Protein AF-A0A5M9J4E0-F1 (afdb_monomer_lite)

Structure (mmCIF, N/CA/C/O backbone):
data_AF-A0A5M9J4E0-F1
#
_entry.id   AF-A0A5M9J4E0-F1
#
loop_
_atom_site.group_PDB
_atom_site.id
_atom_site.type_symbol
_atom_site.label_atom_id
_atom_site.label_alt_id
_atom_site.label_comp_id
_atom_site.label_asym_id
_atom_site.label_entity_id
_atom_site.label_seq_id
_atom_site.pdbx_PDB_ins_code
_atom_site.Cartn_x
_atom_site.Cartn_y
_atom_site.Cartn_z
_atom_site.occupancy
_atom_site.B_iso_or_equiv
_atom_site.auth_seq_id
_atom_site.auth_comp_id
_atom_site.auth_asym_id
_atom_site.auth_atom_id
_atom_site.pdbx_PDB_model_num
ATOM 1 N N . MET A 1 1 ? 42.719 33.457 25.914 1.00 39.72 1 MET A N 1
ATOM 2 C CA . MET A 1 1 ? 41.555 34.362 25.910 1.00 39.72 1 MET A CA 1
ATOM 3 C C . MET A 1 1 ? 40.322 33.564 25.511 1.00 39.72 1 MET A C 1
ATOM 5 O O . MET A 1 1 ? 40.156 33.295 24.330 1.00 39.72 1 MET A O 1
ATOM 9 N N . PRO A 1 2 ? 39.530 33.092 26.482 1.00 50.03 2 PRO A N 1
ATOM 10 C CA . PRO A 1 2 ? 38.067 33.030 26.388 1.00 50.03 2 PRO A CA 1
ATOM 11 C C . PRO A 1 2 ? 37.494 34.390 26.884 1.00 50.03 2 PRO A C 1
ATOM 13 O O . PRO A 1 2 ? 38.312 35.287 27.130 1.00 50.03 2 PRO A O 1
ATOM 16 N N . PRO A 1 3 ? 36.194 34.557 27.206 1.00 56.53 3 PRO A N 1
ATOM 17 C CA . PRO A 1 3 ? 34.949 33.879 26.790 1.00 56.53 3 PRO A CA 1
ATOM 18 C C . PRO A 1 3 ? 33.882 34.908 26.317 1.00 56.53 3 PRO A C 1
ATOM 20 O O . PRO A 1 3 ? 34.128 36.104 26.375 1.00 56.53 3 PRO A O 1
ATOM 23 N N . GLU A 1 4 ? 32.668 34.472 25.960 1.00 33.31 4 GLU A N 1
ATOM 24 C CA . GLU A 1 4 ? 31.464 35.147 26.482 1.00 33.31 4 GLU A CA 1
ATOM 25 C C . GLU A 1 4 ? 30.234 34.226 26.462 1.00 33.31 4 GLU A C 1
ATOM 27 O O . GLU A 1 4 ? 29.746 33.777 25.428 1.00 33.31 4 GLU A O 1
ATOM 32 N N . THR A 1 5 ? 29.789 33.915 27.674 1.00 36.62 5 THR A N 1
ATOM 33 C CA . THR A 1 5 ? 28.519 33.313 28.078 1.00 36.62 5 THR A CA 1
ATOM 34 C C . THR A 1 5 ? 27.432 34.383 28.160 1.00 36.62 5 THR A C 1
ATOM 36 O O . THR A 1 5 ? 27.710 35.478 28.642 1.00 36.62 5 THR A O 1
ATOM 39 N N . SER A 1 6 ? 26.176 34.043 27.866 1.00 33.56 6 SER A N 1
ATOM 40 C CA . SER A 1 6 ? 25.051 34.621 28.615 1.00 33.56 6 SER A CA 1
ATOM 41 C C . SER A 1 6 ? 23.871 33.653 28.692 1.00 33.56 6 SER A C 1
ATOM 43 O O . SER A 1 6 ? 23.236 33.316 27.697 1.00 33.56 6 SER A O 1
ATOM 45 N N . ASP A 1 7 ? 23.625 33.206 29.922 1.00 33.72 7 ASP A N 1
ATOM 46 C CA . ASP A 1 7 ? 22.364 32.656 30.401 1.00 33.72 7 ASP A CA 1
ATOM 47 C C . ASP A 1 7 ? 21.296 33.756 30.461 1.00 33.72 7 ASP A C 1
ATOM 49 O O . ASP A 1 7 ? 21.591 34.889 30.848 1.00 33.72 7 ASP A O 1
ATOM 53 N N . LEU A 1 8 ? 20.034 33.393 30.223 1.00 31.28 8 LEU A N 1
ATOM 54 C CA . LEU A 1 8 ? 18.912 34.004 30.935 1.00 31.28 8 LEU A CA 1
ATOM 55 C C . LEU A 1 8 ? 17.738 33.027 31.034 1.00 31.28 8 LEU A C 1
ATOM 57 O O . LEU A 1 8 ? 17.130 32.607 30.053 1.00 31.28 8 LEU A O 1
ATOM 61 N N . SER A 1 9 ? 17.477 32.662 32.283 1.00 33.16 9 SER A N 1
ATOM 62 C CA . SER A 1 9 ? 16.323 31.942 32.804 1.00 33.16 9 SER A CA 1
ATOM 63 C C . SER A 1 9 ? 15.201 32.921 33.192 1.00 33.16 9 SER A C 1
ATOM 65 O O . SER A 1 9 ? 15.420 34.130 33.199 1.00 33.16 9 SER A O 1
ATOM 67 N N . GLN A 1 10 ? 14.052 32.356 33.607 1.00 29.61 10 GLN A N 1
ATOM 68 C CA . GLN A 1 10 ? 12.779 32.954 34.082 1.00 29.61 10 GLN A CA 1
ATOM 69 C C . GLN A 1 10 ? 11.669 32.922 33.016 1.00 29.61 10 GLN A C 1
ATOM 71 O O . GLN A 1 10 ? 11.907 33.222 31.860 1.00 29.61 10 GLN A O 1
ATOM 76 N N . SER A 1 11 ? 10.404 32.609 33.298 1.00 27.61 11 SER A N 1
ATOM 77 C CA . SER A 1 11 ? 9.679 32.270 34.525 1.00 27.61 11 SER A CA 1
ATOM 78 C C . SER A 1 11 ? 8.253 31.876 34.101 1.00 27.61 11 SER A C 1
ATOM 80 O O . SER A 1 11 ? 7.671 32.534 33.245 1.00 27.61 11 SER A O 1
ATOM 82 N N . SER A 1 12 ? 7.701 30.842 34.740 1.00 31.30 12 SER A N 1
ATOM 83 C CA . SER A 1 12 ? 6.280 30.629 35.072 1.00 31.30 12 SER A CA 1
ATOM 84 C C . SER A 1 12 ? 5.238 31.593 34.470 1.00 31.30 12 SER A C 1
ATOM 86 O O . SER A 1 12 ? 5.142 32.749 34.884 1.00 31.30 12 SER A O 1
ATOM 88 N N . SER A 1 13 ? 4.302 31.047 33.685 1.00 29.95 13 SER A N 1
ATOM 89 C CA . SER A 1 13 ? 2.890 31.423 33.827 1.00 29.95 13 SER A CA 1
ATOM 90 C C . SER A 1 13 ? 1.964 30.228 33.583 1.00 29.95 13 SER A C 1
ATOM 92 O O . SER A 1 13 ? 1.885 29.660 32.498 1.00 29.95 13 SER A O 1
ATOM 94 N N . ASN A 1 14 ? 1.273 29.850 34.658 1.00 34.69 14 ASN A N 1
ATOM 95 C CA . ASN A 1 14 ? 0.016 29.120 34.631 1.00 34.69 14 ASN A CA 1
ATOM 96 C C . ASN A 1 14 ? -0.984 29.838 33.717 1.00 34.69 14 ASN A C 1
ATOM 98 O O . ASN A 1 14 ? -1.271 31.011 33.940 1.00 34.69 14 ASN A O 1
ATOM 102 N N . ASN A 1 15 ? -1.594 29.101 32.792 1.00 31.14 15 ASN A N 1
ATOM 103 C CA . ASN A 1 15 ? -2.970 29.336 32.362 1.00 31.14 15 ASN A CA 1
ATOM 104 C C . ASN A 1 15 ? -3.610 27.995 31.993 1.00 31.14 15 ASN A C 1
ATOM 106 O O . ASN A 1 15 ? -3.762 27.623 30.835 1.00 31.14 15 ASN A O 1
ATOM 110 N N . SER A 1 16 ? -3.980 27.271 33.048 1.00 41.78 16 SER A N 1
ATOM 111 C CA . SER A 1 16 ? -5.069 26.302 33.042 1.00 41.78 16 SER A CA 1
ATOM 112 C C . SER A 1 16 ? -6.371 27.059 32.765 1.00 41.78 16 SER A C 1
ATOM 114 O O . SER A 1 16 ? -6.918 27.686 33.675 1.00 41.78 16 SER A O 1
ATOM 116 N N . ARG A 1 17 ? -6.863 27.007 31.526 1.00 32.72 17 ARG A N 1
ATOM 117 C CA . ARG A 1 17 ? -8.262 27.290 31.197 1.00 32.72 17 ARG A CA 1
ATOM 118 C C . ARG A 1 17 ? -8.756 26.335 30.112 1.00 32.72 17 ARG A C 1
ATOM 120 O O . ARG A 1 17 ? -8.211 26.297 29.016 1.00 32.72 17 ARG A O 1
ATOM 127 N N . ASP A 1 18 ? -9.804 25.616 30.501 1.00 39.47 18 ASP A N 1
ATOM 128 C CA . ASP A 1 18 ? -10.888 25.076 29.683 1.00 39.47 18 ASP A CA 1
ATOM 129 C C . ASP A 1 18 ? -10.563 23.890 28.767 1.00 39.47 18 ASP A C 1
ATOM 131 O O . ASP A 1 18 ? -10.591 23.985 27.543 1.00 39.47 18 ASP A O 1
ATOM 135 N N . ASN A 1 19 ? -10.363 22.722 29.389 1.00 39.25 19 ASN A N 1
ATOM 136 C CA . ASN A 1 19 ? -10.629 21.441 28.738 1.00 39.25 19 ASN A CA 1
ATOM 137 C C . ASN A 1 19 ? -12.030 20.944 29.172 1.00 39.25 19 ASN A C 1
ATOM 139 O O . ASN A 1 19 ? -12.200 20.589 30.338 1.00 39.25 19 ASN A O 1
ATOM 143 N N . PRO A 1 20 ? -13.047 20.939 28.292 1.00 41.34 20 PRO A N 1
ATOM 144 C CA . PRO A 1 20 ? -14.434 20.615 28.644 1.00 41.34 20 PRO A CA 1
ATOM 145 C C . PRO A 1 20 ? -14.733 19.107 28.775 1.00 41.34 20 PRO A C 1
ATOM 147 O O . PRO A 1 20 ? -15.900 18.725 28.789 1.00 41.34 20 PRO A O 1
ATOM 150 N N . PHE A 1 21 ? -13.710 18.254 28.892 1.00 45.72 21 PHE A N 1
ATOM 151 C CA . PHE A 1 21 ? -13.845 16.792 28.969 1.00 45.72 21 PHE A CA 1
ATOM 152 C C . PHE A 1 21 ? -12.948 16.177 30.060 1.00 45.72 21 PHE A C 1
ATOM 154 O O . PHE A 1 21 ? -12.136 15.292 29.793 1.00 45.72 21 PHE A O 1
ATOM 161 N N . ASP A 1 22 ? -13.055 16.670 31.299 1.00 41.22 22 ASP A N 1
ATOM 162 C CA . ASP A 1 22 ? -12.449 16.018 32.470 1.00 41.22 22 ASP A CA 1
ATOM 163 C C . ASP A 1 22 ? -13.457 15.057 33.130 1.00 41.22 22 ASP A C 1
ATOM 165 O O . ASP A 1 22 ? -14.217 15.428 34.023 1.00 41.22 22 ASP A O 1
ATOM 169 N N . ASP A 1 23 ? -13.472 13.805 32.664 1.00 49.41 23 ASP A N 1
ATOM 170 C CA . ASP A 1 23 ? -14.391 12.742 33.109 1.00 49.41 23 ASP A CA 1
ATOM 171 C C . ASP A 1 23 ? -13.918 11.992 34.371 1.00 49.41 23 ASP A C 1
ATOM 173 O O . ASP A 1 23 ? -14.379 10.892 34.686 1.00 49.41 23 ASP A O 1
ATOM 177 N N . ARG A 1 24 ? -13.008 12.571 35.162 1.00 41.38 24 ARG A N 1
ATOM 178 C CA . ARG A 1 24 ? -12.404 11.884 36.322 1.00 41.38 24 ARG A CA 1
ATOM 179 C C . ARG A 1 24 ? -13.326 11.714 37.540 1.00 41.38 24 ARG A C 1
ATOM 181 O O . ARG A 1 24 ? -12.886 11.163 38.551 1.00 41.38 24 ARG A O 1
ATOM 188 N N . HIS A 1 25 ? -14.600 12.111 37.457 1.00 43.06 25 HIS A N 1
ATOM 189 C CA . HIS A 1 25 ? -15.580 11.989 38.550 1.00 43.06 25 HIS A CA 1
ATOM 190 C C . HIS A 1 25 ? -16.951 11.396 38.159 1.00 43.06 25 HIS A C 1
ATOM 192 O O . HIS A 1 25 ? -17.916 11.542 38.911 1.00 43.06 25 HIS A O 1
ATOM 198 N N . ALA A 1 26 ? -17.071 10.680 37.036 1.00 38.03 26 ALA A N 1
ATOM 199 C CA . ALA A 1 26 ? -18.326 10.007 36.693 1.00 38.03 26 ALA A CA 1
ATOM 200 C C . ALA A 1 26 ? -18.557 8.748 37.562 1.00 38.03 26 ALA A C 1
ATOM 202 O O . ALA A 1 26 ? -18.003 7.677 37.317 1.00 38.03 26 ALA A O 1
ATOM 203 N N . LEU A 1 27 ? -19.385 8.889 38.602 1.00 38.62 27 LEU A N 1
ATOM 204 C CA . LEU A 1 27 ? -19.911 7.782 39.408 1.00 38.62 27 LEU A CA 1
ATOM 205 C C . LEU A 1 27 ? -20.892 6.924 38.578 1.00 38.62 27 LEU A C 1
ATOM 207 O O . LEU A 1 27 ? -21.726 7.484 37.861 1.00 38.62 27 LEU A O 1
ATOM 211 N N . PRO A 1 28 ? -20.861 5.584 38.691 1.00 34.25 28 PRO A N 1
ATOM 212 C CA . PRO A 1 28 ? -21.792 4.721 37.972 1.00 34.25 28 PRO A CA 1
ATOM 213 C C . PRO A 1 28 ? -23.194 4.769 38.603 1.00 34.25 28 PRO A C 1
ATOM 215 O O . PRO A 1 28 ? -23.361 4.506 39.794 1.00 34.25 28 PRO A O 1
ATOM 218 N N . LEU A 1 29 ? -24.216 5.067 37.790 1.00 33.09 29 LEU A N 1
ATOM 219 C CA . LEU A 1 29 ? -25.622 4.894 38.164 1.00 33.09 29 LEU A CA 1
ATOM 220 C C . LEU A 1 29 ? -25.946 3.398 38.254 1.00 33.09 29 LEU A C 1
ATOM 222 O O . LEU A 1 29 ? -26.095 2.725 37.234 1.00 33.09 29 LEU A O 1
ATOM 226 N N . GLN A 1 30 ? -26.122 2.903 39.475 1.00 34.00 30 GLN A N 1
ATOM 227 C CA . GLN A 1 30 ? -26.869 1.681 39.735 1.00 34.00 30 GLN A CA 1
ATOM 228 C C . GLN A 1 30 ? -27.931 1.925 40.810 1.00 34.00 30 GLN A C 1
ATOM 230 O O . GLN A 1 30 ? -27.668 2.510 41.856 1.00 34.00 30 GLN A O 1
ATOM 235 N N . ASP A 1 31 ? -29.110 1.403 40.486 1.00 31.25 31 ASP A N 1
ATOM 236 C CA . 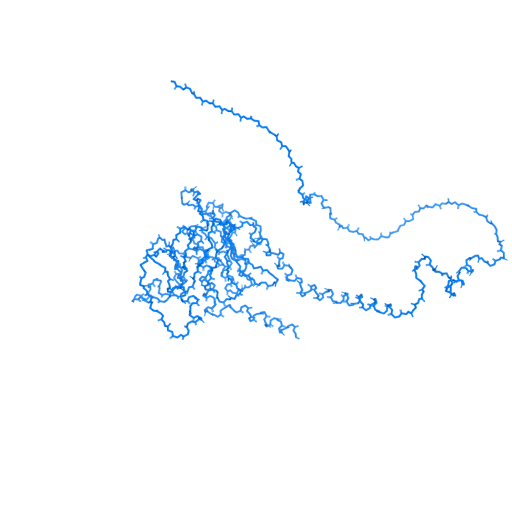ASP A 1 31 ? -30.188 0.966 41.367 1.00 31.25 31 ASP A CA 1
ATOM 237 C C . ASP A 1 31 ? -31.116 2.024 41.996 1.00 31.25 31 ASP A C 1
ATOM 239 O O . ASP A 1 31 ? -30.920 2.531 43.099 1.00 31.25 31 ASP A O 1
ATOM 243 N N . MET A 1 32 ? -32.221 2.295 41.295 1.00 31.11 32 MET A N 1
ATOM 244 C CA . MET A 1 32 ? -33.447 2.821 41.893 1.00 31.11 32 MET A CA 1
ATOM 245 C C . MET A 1 32 ? -34.573 1.814 41.684 1.00 31.11 32 MET A C 1
ATOM 247 O O . MET A 1 32 ? -35.314 1.886 40.705 1.00 31.11 32 MET A O 1
ATOM 251 N N . THR A 1 33 ? -34.752 0.919 42.658 1.00 30.03 33 THR A N 1
ATOM 252 C CA . THR A 1 33 ? -36.042 0.260 42.856 1.00 30.03 33 THR A CA 1
ATOM 253 C C . THR A 1 33 ? -36.298 -0.098 44.323 1.00 30.03 33 THR A C 1
ATOM 255 O O . THR A 1 33 ? -35.448 -0.672 44.990 1.00 30.03 33 THR A O 1
ATOM 258 N N . THR A 1 34 ? -37.541 0.161 44.753 1.00 32.19 34 THR A N 1
ATOM 259 C CA . THR A 1 34 ? -38.298 -0.385 45.908 1.00 32.19 34 THR A CA 1
ATOM 260 C C . THR A 1 34 ? -38.459 0.438 47.210 1.00 32.19 34 THR A C 1
ATOM 262 O O . THR A 1 34 ? -37.602 0.513 48.075 1.00 32.19 34 THR A O 1
ATOM 265 N N . LEU A 1 35 ? -39.674 1.003 47.328 1.00 28.72 35 LEU A N 1
ATOM 266 C CA . LEU A 1 35 ? -40.686 0.805 48.392 1.00 28.72 35 LEU A CA 1
ATOM 267 C C . LEU A 1 35 ? -40.371 1.072 49.888 1.00 28.72 35 LEU A C 1
ATOM 269 O O . LEU A 1 35 ? -39.781 0.260 50.583 1.00 28.72 35 LEU A O 1
ATOM 273 N N . ARG A 1 36 ? -41.013 2.149 50.382 1.00 30.80 36 ARG A N 1
ATOM 274 C CA . ARG A 1 36 ? -41.841 2.300 51.612 1.00 30.80 36 ARG A CA 1
ATOM 275 C C . ARG A 1 36 ? -41.496 1.495 52.886 1.00 30.80 36 ARG A C 1
ATOM 277 O O . ARG A 1 36 ? -41.748 0.299 52.932 1.00 30.80 36 ARG A O 1
ATOM 284 N N . LEU A 1 37 ? -41.306 2.235 53.991 1.00 28.25 37 LEU A N 1
ATOM 285 C CA . LEU A 1 37 ? -42.106 2.177 55.242 1.00 28.25 37 LEU A CA 1
ATOM 286 C C . LEU A 1 37 ? -41.841 3.468 56.073 1.00 28.25 37 LEU A C 1
ATOM 288 O O . LEU A 1 37 ? -40.692 3.860 56.208 1.00 28.25 37 LEU A O 1
ATOM 292 N N . SER A 1 38 ? -42.862 4.286 56.395 1.00 28.67 38 SER A N 1
ATOM 293 C CA . SER A 1 38 ? -43.427 4.526 57.756 1.00 28.67 38 SER A CA 1
ATOM 294 C C . SER A 1 38 ? -42.377 4.882 58.831 1.00 28.67 38 SER A C 1
ATOM 296 O O . SER A 1 38 ? -41.516 4.059 59.095 1.00 28.67 38 SER A O 1
ATOM 298 N N . SER A 1 39 ? -42.390 6.031 59.524 1.00 31.06 39 SER A N 1
ATOM 299 C CA . SER A 1 39 ? -43.471 6.578 60.370 1.00 31.06 39 SER A CA 1
ATOM 300 C C . SER A 1 39 ? -43.157 8.004 60.867 1.00 31.06 39 SER A C 1
ATOM 302 O O . SER A 1 39 ? -42.021 8.230 61.255 1.00 31.06 39 SER A O 1
ATOM 304 N N . GLU A 1 40 ? -44.159 8.894 60.946 1.00 28.50 40 GLU A N 1
ATOM 305 C CA . GLU A 1 40 ? -44.381 9.964 61.962 1.00 28.50 40 GLU A CA 1
ATOM 306 C C . GLU A 1 40 ? -45.374 10.988 61.372 1.00 28.50 40 GLU A C 1
ATOM 308 O O . GLU A 1 40 ? -45.177 11.524 60.291 1.00 28.50 40 GLU A O 1
ATOM 313 N N . THR A 1 41 ? -46.533 11.267 61.961 1.00 34.44 41 THR A N 1
ATOM 314 C CA . THR A 1 41 ? -46.660 12.046 63.194 1.00 34.44 41 THR A CA 1
ATOM 315 C C . THR A 1 41 ? -48.083 11.944 63.751 1.00 34.44 41 THR A C 1
ATOM 317 O O . THR A 1 41 ? -49.084 11.890 63.039 1.00 34.44 41 THR A O 1
ATOM 320 N N . GLN A 1 42 ? -48.141 11.959 65.076 1.00 34.00 42 GLN A N 1
ATOM 321 C CA . GLN A 1 42 ? -49.321 11.977 65.924 1.00 34.00 42 GLN A CA 1
ATOM 322 C C . GLN A 1 42 ? -49.718 13.440 66.198 1.00 34.00 42 GLN A C 1
ATOM 324 O O . GLN A 1 42 ? -48.899 14.203 66.708 1.00 34.00 42 GLN A O 1
ATOM 329 N N . ARG A 1 43 ? -50.966 13.850 65.930 1.00 32.34 43 ARG A N 1
ATOM 330 C CA . ARG A 1 43 ? -51.605 14.996 66.610 1.00 32.34 43 ARG A CA 1
ATOM 331 C C . ARG A 1 43 ? -53.134 14.964 66.488 1.00 32.34 43 ARG A C 1
ATOM 333 O O . ARG A 1 43 ? -53.704 14.258 65.672 1.00 32.34 43 ARG A O 1
ATOM 340 N N . ARG A 1 44 ? -53.749 15.673 67.427 1.00 31.78 44 ARG A N 1
ATOM 341 C CA . ARG A 1 44 ? -55.006 15.438 68.155 1.00 31.78 44 ARG A CA 1
ATOM 342 C C . ARG A 1 44 ? -56.141 16.396 67.733 1.00 31.78 44 ARG A C 1
ATOM 344 O O . ARG A 1 44 ? -55.840 17.499 67.291 1.00 31.78 44 ARG A O 1
ATOM 351 N N . ASN A 1 45 ? -57.373 16.019 68.129 1.00 32.41 45 ASN A N 1
ATOM 352 C CA . ASN A 1 45 ? -58.609 16.820 68.341 1.00 32.41 45 ASN A CA 1
ATOM 353 C C . ASN A 1 45 ? -59.372 17.241 67.061 1.00 32.41 45 ASN A C 1
ATOM 355 O O . ASN A 1 45 ? -58.746 17.659 66.104 1.00 32.41 45 ASN A O 1
ATOM 359 N N . GLY A 1 46 ? -60.705 17.223 66.921 1.00 31.39 46 GLY A N 1
ATOM 360 C CA . GLY A 1 46 ? -61.851 16.915 67.788 1.00 31.39 46 GLY A CA 1
ATOM 361 C C . GLY A 1 46 ? -63.076 17.763 67.356 1.00 31.39 46 GLY A C 1
ATOM 362 O O . GLY A 1 46 ? -63.014 18.961 67.574 1.00 31.39 46 GLY A O 1
ATOM 363 N N . PHE A 1 47 ? -64.133 17.128 66.794 1.00 33.62 47 PHE A N 1
ATOM 364 C CA . PHE A 1 47 ? -65.573 17.525 66.621 1.00 33.62 47 PHE A CA 1
ATOM 365 C C . PHE A 1 47 ? -65.967 18.910 66.007 1.00 33.62 47 PHE A C 1
ATOM 367 O O . PHE A 1 47 ? -65.139 19.810 66.013 1.00 33.62 47 PHE A O 1
ATOM 374 N N . PRO A 1 48 ? -67.224 19.168 65.525 1.00 45.50 48 PRO A N 1
ATOM 375 C CA . PRO A 1 48 ? -68.437 18.330 65.395 1.00 45.50 48 PRO A CA 1
ATOM 376 C C . PRO A 1 48 ? -69.132 18.338 63.996 1.00 45.50 48 PRO A C 1
ATOM 378 O O . PRO A 1 48 ? -68.763 19.064 63.077 1.00 45.50 48 PRO A O 1
ATOM 381 N N . GLN A 1 49 ? -70.176 17.507 63.864 1.00 42.84 49 GLN A N 1
ATOM 382 C CA . GLN A 1 49 ? -71.070 17.341 62.705 1.00 42.84 49 GLN A CA 1
ATOM 383 C C . GLN A 1 49 ? -71.922 18.590 62.392 1.00 42.84 49 GLN A C 1
ATOM 385 O O . GLN A 1 49 ? -72.494 19.195 63.294 1.00 42.84 49 GLN A O 1
ATOM 390 N N . SER A 1 50 ? -72.086 18.902 61.099 1.00 40.03 50 SER A N 1
ATOM 391 C CA . SER A 1 50 ? -73.095 19.830 60.565 1.00 40.03 50 SER A CA 1
ATOM 392 C C . SER A 1 50 ? -73.729 19.232 59.304 1.00 40.03 50 SER A C 1
ATOM 394 O O . SER A 1 50 ? -73.034 18.860 58.358 1.00 40.03 50 SER A O 1
ATOM 396 N N . THR A 1 51 ? -75.054 19.103 59.308 1.00 47.62 51 THR A N 1
ATOM 397 C CA . THR A 1 51 ? -75.897 18.583 58.222 1.00 47.62 51 THR A CA 1
ATOM 398 C C . THR A 1 51 ? -76.222 19.673 57.196 1.00 47.62 51 THR A C 1
ATOM 400 O O . THR A 1 51 ? -77.360 20.123 57.082 1.00 47.62 51 THR A O 1
ATOM 403 N N . ALA A 1 52 ? -75.212 20.087 56.432 1.00 54.31 52 ALA A N 1
ATOM 404 C CA . ALA A 1 52 ? -75.359 20.844 55.188 1.00 54.31 52 ALA A CA 1
ATOM 405 C C . ALA A 1 52 ? -74.513 20.155 54.100 1.00 54.31 52 ALA A C 1
ATOM 407 O O . ALA A 1 52 ? -73.439 19.645 54.428 1.00 54.31 52 ALA A O 1
ATOM 408 N N . PRO A 1 53 ? -74.959 20.092 52.827 1.00 49.66 53 PRO A N 1
ATOM 409 C CA . PRO A 1 53 ? -74.191 19.435 51.772 1.00 49.66 53 PRO A CA 1
ATOM 410 C C . PRO A 1 53 ? -72.811 20.088 51.684 1.00 49.66 53 PRO A C 1
ATOM 412 O O . PRO A 1 53 ? -72.685 21.303 51.523 1.00 49.66 53 PRO A O 1
ATOM 415 N N . THR A 1 54 ? -71.775 19.278 51.879 1.00 58.56 54 THR A N 1
ATOM 416 C CA . THR A 1 54 ? -70.402 19.752 52.016 1.00 58.56 54 THR A CA 1
ATOM 417 C C . THR A 1 54 ? -69.943 20.432 50.725 1.00 58.56 54 THR A C 1
ATOM 419 O O . THR A 1 54 ? -70.349 20.059 49.624 1.00 58.56 54 THR A O 1
ATOM 422 N N . LEU A 1 55 ? -69.058 21.428 50.844 1.00 59.47 55 LEU A N 1
ATOM 423 C CA . LEU A 1 55 ? -68.425 22.116 49.709 1.00 59.47 55 LEU A CA 1
ATOM 424 C C . LEU A 1 55 ? -67.856 21.117 48.676 1.00 59.47 55 LEU A C 1
ATOM 426 O O . LEU A 1 55 ? -67.918 21.364 47.476 1.00 59.47 55 LEU A O 1
ATOM 430 N N . GLN A 1 56 ? -67.376 19.956 49.140 1.00 58.16 56 GLN A N 1
ATOM 431 C CA . GLN A 1 56 ? -66.908 18.853 48.297 1.00 58.16 56 GLN A CA 1
ATOM 432 C C . GLN A 1 56 ? -67.994 18.276 47.382 1.00 58.16 56 GLN A C 1
ATOM 434 O O . GLN A 1 56 ? -67.711 18.044 46.212 1.00 58.16 56 GLN A O 1
ATOM 439 N N . ALA A 1 57 ? -69.229 18.095 47.860 1.00 59.91 57 ALA A N 1
ATOM 440 C CA . ALA A 1 57 ? -70.320 17.587 47.027 1.00 59.91 57 ALA A CA 1
ATOM 441 C C . ALA A 1 57 ? -70.673 18.574 45.899 1.00 59.91 57 ALA A C 1
ATOM 443 O O . ALA A 1 57 ? -70.853 18.166 44.757 1.00 59.91 57 ALA A O 1
ATOM 444 N N . ARG A 1 58 ? -70.661 19.886 46.182 1.00 62.91 58 ARG A N 1
ATOM 445 C CA . ARG A 1 58 ? -70.850 20.926 45.152 1.00 62.91 58 ARG A CA 1
ATOM 446 C C . ARG A 1 58 ? -69.712 20.984 44.136 1.00 62.91 58 ARG A C 1
ATOM 448 O O . ARG A 1 58 ? -69.969 21.201 42.960 1.00 62.91 58 ARG A O 1
ATOM 455 N N . ILE A 1 59 ? -68.469 20.799 44.575 1.00 64.12 59 ILE A N 1
ATOM 456 C CA . ILE A 1 59 ? -67.303 20.809 43.681 1.00 64.12 59 ILE A CA 1
ATOM 457 C C . ILE A 1 59 ? -67.319 19.588 42.752 1.00 64.12 59 ILE A C 1
ATOM 459 O O . ILE A 1 59 ? -67.008 19.724 41.573 1.00 64.12 59 ILE A O 1
ATOM 463 N N . ILE A 1 60 ? -67.719 18.416 43.252 1.00 65.19 60 ILE A N 1
ATOM 464 C CA . ILE A 1 60 ? -67.822 17.195 42.441 1.00 65.19 60 ILE A CA 1
ATOM 465 C C . ILE A 1 60 ? -68.927 17.333 41.380 1.00 65.19 60 ILE A C 1
ATOM 467 O O . ILE A 1 60 ? -68.700 16.978 40.224 1.00 65.19 60 ILE A O 1
ATOM 471 N N . GLU A 1 61 ? -70.082 17.906 41.730 1.00 65.38 61 GLU A N 1
ATOM 472 C CA . GLU A 1 61 ? -71.171 18.158 40.773 1.00 65.38 61 GLU A CA 1
ATOM 473 C C . GLU A 1 61 ? -70.784 19.216 39.713 1.00 65.38 61 GLU A C 1
ATOM 475 O O . GLU A 1 61 ? -71.085 19.048 38.532 1.00 65.38 61 GLU A O 1
ATOM 480 N N . ASP A 1 62 ? -70.053 20.271 40.101 1.00 61.62 62 ASP A N 1
ATOM 481 C CA . ASP A 1 62 ? -69.549 21.309 39.181 1.00 61.62 62 ASP A CA 1
ATOM 482 C C . ASP A 1 62 ? -68.499 20.770 38.191 1.00 61.62 62 ASP A C 1
ATOM 484 O O . ASP A 1 62 ? -68.469 21.199 37.035 1.00 61.62 62 ASP A O 1
ATOM 488 N N . ILE A 1 63 ? -67.648 19.826 38.617 1.00 60.28 63 ILE A N 1
ATOM 489 C CA . ILE A 1 63 ? -66.688 19.138 37.735 1.00 60.28 63 ILE A CA 1
ATOM 490 C C . ILE A 1 63 ? -67.436 18.204 36.777 1.00 60.28 63 ILE A C 1
ATOM 492 O O . ILE A 1 63 ? -67.133 18.173 35.585 1.00 60.28 63 ILE A O 1
ATOM 496 N N . ARG A 1 64 ? -68.449 17.475 37.267 1.00 62.31 64 ARG A N 1
ATOM 497 C CA . ARG A 1 64 ? -69.242 16.543 36.449 1.00 62.31 64 ARG A CA 1
ATOM 498 C C . ARG A 1 64 ? -70.044 17.254 35.356 1.00 62.31 64 ARG A C 1
ATOM 500 O O . ARG A 1 64 ? -70.181 16.714 34.264 1.00 62.31 64 ARG A O 1
ATOM 507 N N . ASN A 1 65 ? -70.520 18.465 35.637 1.00 69.31 65 ASN A N 1
ATOM 508 C CA . ASN A 1 65 ? -71.261 19.300 34.690 1.00 69.31 65 ASN A CA 1
ATOM 509 C C . ASN A 1 65 ? -70.357 20.189 33.810 1.00 69.31 65 ASN A C 1
ATOM 511 O O . ASN A 1 65 ? -70.873 20.995 33.041 1.00 69.31 65 ASN A O 1
ATOM 515 N N . GLY A 1 66 ? -69.026 20.057 33.907 1.00 58.59 66 GLY A N 1
ATOM 516 C CA . GLY A 1 66 ? -68.064 20.747 33.037 1.00 58.59 66 GLY A CA 1
ATOM 517 C C . GLY A 1 66 ? -67.815 22.225 33.361 1.00 58.59 66 GLY A C 1
ATOM 518 O O . GLY A 1 66 ? -67.144 22.910 32.594 1.00 58.59 66 GLY A O 1
ATOM 519 N N . ASN A 1 67 ? -68.310 22.729 34.495 1.00 62.84 67 ASN A N 1
ATOM 520 C CA . ASN A 1 67 ? -68.213 24.147 34.856 1.00 62.84 67 ASN A CA 1
ATOM 521 C C . ASN A 1 67 ? -66.919 24.509 35.605 1.00 62.84 67 ASN A C 1
ATOM 523 O O . ASN A 1 67 ? -66.626 25.695 35.769 1.00 62.84 67 ASN A O 1
ATOM 527 N N . LYS A 1 68 ? -66.136 23.523 36.069 1.00 53.94 68 LYS A N 1
ATOM 528 C CA . LYS A 1 68 ? -64.821 23.744 36.698 1.00 53.94 68 LYS A CA 1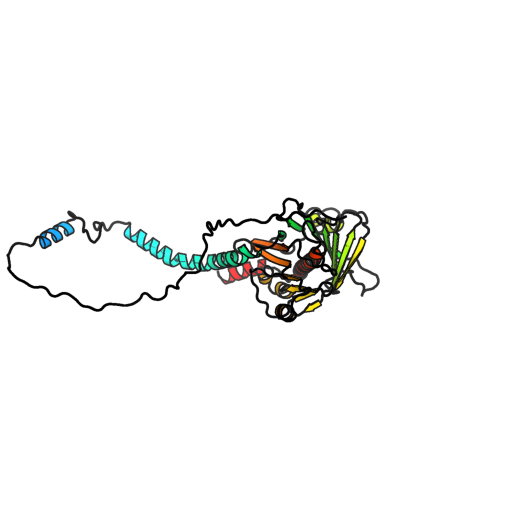
ATOM 529 C C . LYS A 1 68 ? -63.788 22.699 36.254 1.00 53.94 68 LYS A C 1
ATOM 531 O O . LYS A 1 68 ? -64.084 21.506 36.322 1.00 53.94 68 LYS A O 1
ATOM 536 N N . PRO A 1 69 ? -62.568 23.108 35.854 1.00 56.47 69 PRO A N 1
ATOM 537 C CA . PRO A 1 69 ? -61.491 22.174 35.543 1.00 56.47 69 PRO A CA 1
ATOM 538 C C . PRO A 1 69 ? -60.948 21.514 36.821 1.00 56.47 69 PRO A C 1
ATOM 540 O O . PRO A 1 69 ? -60.790 22.161 37.858 1.00 56.47 69 PRO A O 1
ATOM 543 N N . CYS A 1 70 ? -60.654 20.214 36.753 1.00 48.53 70 CYS A N 1
ATOM 544 C CA . CYS A 1 70 ? -60.043 19.477 37.858 1.00 48.53 70 CYS A CA 1
ATOM 545 C C . CYS A 1 70 ? -58.542 19.798 37.942 1.00 48.53 70 CYS A C 1
ATOM 547 O O . CYS A 1 70 ? -57.783 19.468 37.031 1.00 48.53 70 CYS A O 1
ATOM 549 N N . CYS A 1 71 ? -58.093 20.383 39.057 1.00 54.84 71 CYS A N 1
ATOM 550 C CA . CYS A 1 71 ? -56.699 20.804 39.251 1.00 54.84 71 CYS A CA 1
ATOM 551 C C . CYS A 1 71 ? -55.675 19.650 39.281 1.00 54.84 71 CYS A C 1
ATOM 553 O O . CYS A 1 71 ? -54.482 19.913 39.190 1.00 54.84 71 CYS A O 1
ATOM 555 N N . ILE A 1 72 ? -56.113 18.391 39.415 1.00 58.56 72 ILE A N 1
ATOM 556 C CA . ILE A 1 72 ? -55.228 17.211 39.361 1.00 58.56 72 ILE A CA 1
ATOM 557 C C . ILE A 1 72 ? -55.049 16.719 37.918 1.00 58.56 72 ILE A C 1
ATOM 559 O O . ILE A 1 72 ? -54.009 16.160 37.587 1.00 58.56 72 ILE A O 1
ATOM 563 N N . CYS A 1 73 ? -56.040 16.940 37.051 1.00 50.72 73 CYS A N 1
ATOM 564 C CA . CYS A 1 73 ? -56.036 16.413 35.686 1.00 50.72 73 CYS A CA 1
ATOM 565 C C . CYS A 1 73 ? -55.663 17.461 34.631 1.00 50.72 73 CYS A C 1
ATOM 567 O O . CYS A 1 73 ? -55.390 17.068 33.508 1.00 50.72 73 CYS A O 1
ATOM 569 N N . MET A 1 74 ? -55.652 18.760 34.964 1.00 47.03 74 MET A N 1
ATOM 570 C CA . MET A 1 74 ? -55.315 19.876 34.057 1.00 47.03 74 MET A CA 1
ATOM 571 C C . MET A 1 74 ? -56.018 19.876 32.684 1.00 47.03 74 MET A C 1
ATOM 573 O O . MET A 1 74 ? -55.680 20.710 31.863 1.00 47.03 74 MET A O 1
ATOM 577 N N . GLU A 1 75 ? -57.040 19.052 32.442 1.00 44.78 75 GLU A N 1
ATOM 578 C CA . GLU A 1 75 ? -57.854 19.080 31.226 1.00 44.78 75 GLU A CA 1
ATOM 579 C C . GLU A 1 75 ? -59.304 18.676 31.536 1.00 44.78 75 GLU A C 1
ATOM 581 O O . GLU A 1 75 ? -59.580 17.776 32.337 1.00 44.78 75 GLU A O 1
ATOM 586 N N . ALA A 1 76 ? -60.252 19.382 30.914 1.00 43.53 76 ALA A N 1
ATOM 587 C CA . ALA A 1 76 ? -61.636 18.942 30.824 1.00 43.53 76 ALA A CA 1
ATOM 588 C C . ALA A 1 76 ? -61.674 17.701 29.922 1.00 43.53 76 ALA A C 1
ATOM 590 O O . ALA A 1 76 ? -61.075 17.712 28.851 1.00 43.53 76 ALA A O 1
ATOM 591 N N . LEU A 1 77 ? -62.370 16.640 30.340 1.00 44.19 77 LEU A N 1
ATOM 592 C CA . LEU A 1 77 ? -62.551 15.417 29.553 1.00 44.19 77 LEU A CA 1
ATOM 593 C C . LEU A 1 77 ? -63.394 15.701 28.297 1.00 44.19 77 LEU A C 1
ATOM 595 O O . LEU A 1 77 ? -64.573 15.358 28.235 1.00 44.19 77 LEU A O 1
ATOM 599 N N . SER A 1 78 ? -62.795 16.309 27.275 1.00 41.97 78 SER A N 1
ATOM 600 C CA . SER A 1 78 ? -63.279 16.173 25.910 1.00 41.97 78 SER A CA 1
ATOM 601 C C . SER A 1 78 ? -62.745 14.849 25.370 1.00 41.97 78 SER A C 1
ATOM 603 O O . SER A 1 78 ? -61.589 14.745 24.962 1.00 41.97 78 SER A O 1
ATOM 605 N N . PHE A 1 79 ? -63.589 13.818 25.375 1.00 46.00 79 PHE A N 1
ATOM 606 C CA . PHE A 1 79 ? -63.391 12.623 24.556 1.00 46.00 79 PHE A CA 1
ATOM 607 C C . PHE A 1 79 ? -63.548 13.018 23.079 1.00 46.00 79 PHE A C 1
ATOM 609 O O . PHE A 1 79 ? -64.607 12.838 22.486 1.00 46.00 79 PHE A O 1
ATOM 616 N N . GLY A 1 80 ? -62.518 13.629 22.501 1.00 45.28 80 GLY A N 1
ATOM 617 C CA . GLY A 1 80 ? -62.492 14.050 21.104 1.00 45.28 80 GLY A CA 1
ATOM 618 C C . GLY A 1 80 ? -61.140 13.712 20.495 1.00 45.28 80 GLY A C 1
ATOM 619 O O . GLY A 1 80 ? -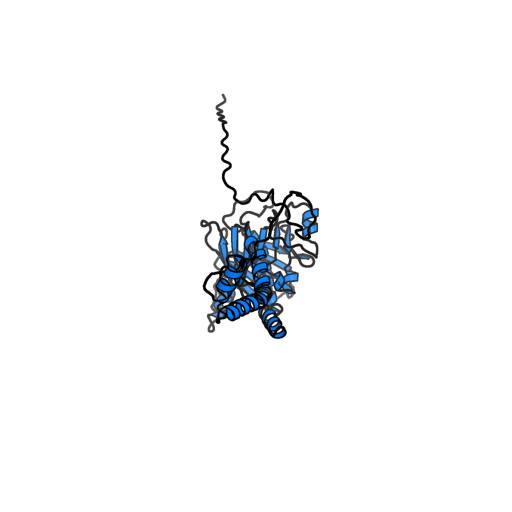60.134 14.184 21.005 1.00 45.28 80 GLY A O 1
ATOM 620 N N . GLU A 1 81 ? -61.159 12.852 19.472 1.00 58.19 81 GLU A N 1
ATOM 621 C CA . GLU A 1 81 ? -60.191 12.525 18.395 1.00 58.19 81 GLU A CA 1
ATOM 622 C C . GLU A 1 81 ? -58.653 12.572 18.623 1.00 58.19 81 GLU A C 1
ATOM 624 O O . GLU A 1 81 ? -57.940 11.785 18.003 1.00 58.19 81 GLU A O 1
ATOM 629 N N . GLY A 1 82 ? -58.097 13.384 19.524 1.00 58.31 82 GLY A N 1
ATOM 630 C CA . GLY A 1 82 ? -56.656 13.502 19.786 1.00 58.31 82 GLY A CA 1
ATOM 631 C C . GLY A 1 82 ? -56.046 12.379 20.637 1.00 58.31 82 GLY A C 1
ATOM 632 O O . GLY A 1 82 ? -54.864 12.069 20.493 1.00 58.31 82 GLY A O 1
ATOM 633 N N . HIS A 1 83 ? -56.839 11.707 21.480 1.00 64.50 83 HIS A N 1
ATOM 634 C CA . HIS A 1 83 ? -56.332 10.649 22.370 1.00 64.50 83 HIS A CA 1
ATOM 635 C C . HIS A 1 83 ? -55.953 9.368 21.607 1.00 64.50 83 HIS A C 1
ATOM 637 O O . HIS A 1 83 ? -55.008 8.667 21.973 1.00 64.50 83 HIS A O 1
ATOM 643 N N . LEU A 1 84 ? -56.665 9.079 20.510 1.00 70.50 84 LEU A N 1
ATOM 644 C CA . LEU A 1 84 ? -56.349 7.953 19.632 1.00 70.50 84 LEU A CA 1
ATOM 645 C C . LEU A 1 84 ? -55.031 8.208 18.891 1.00 70.50 84 LEU A C 1
ATOM 647 O O . LEU A 1 84 ? -54.190 7.318 18.832 1.00 70.50 84 LEU A O 1
ATOM 651 N N . LEU A 1 85 ? -54.826 9.436 18.396 1.00 75.75 85 LEU A N 1
ATOM 652 C CA . LEU A 1 85 ? -53.600 9.847 17.710 1.00 75.75 85 LEU A CA 1
ATOM 653 C C . LEU A 1 85 ? -52.373 9.746 18.628 1.00 75.75 85 LEU A C 1
ATOM 655 O O . LEU A 1 85 ? -51.340 9.235 18.202 1.00 75.75 85 LEU A O 1
ATOM 659 N N . TRP A 1 86 ? -52.489 10.172 19.890 1.00 78.75 86 TRP A N 1
ATOM 660 C CA . TRP A 1 86 ? -51.394 10.072 20.860 1.00 78.75 86 TRP A CA 1
ATOM 661 C C . TRP A 1 86 ? -50.999 8.617 21.142 1.00 78.75 86 TRP A C 1
ATOM 663 O O . TRP A 1 86 ? -49.820 8.275 21.061 1.00 78.75 86 TRP A O 1
ATOM 673 N N . HIS A 1 87 ? -51.971 7.729 21.383 1.00 79.69 87 HIS A N 1
ATOM 674 C CA . HIS A 1 87 ? -51.679 6.303 21.543 1.00 79.69 87 HIS A CA 1
ATOM 675 C C . HIS A 1 87 ? -51.074 5.699 20.276 1.00 79.69 87 HIS A C 1
ATOM 677 O O . HIS A 1 87 ? -50.110 4.946 20.373 1.00 79.69 87 HIS A O 1
ATOM 683 N N . LEU A 1 88 ? -51.576 6.062 19.095 1.00 80.81 88 LEU A N 1
ATOM 684 C CA . LEU A 1 88 ? -51.044 5.574 17.826 1.00 80.81 88 LEU A CA 1
ATOM 685 C C . LEU A 1 88 ? -49.586 6.012 17.635 1.00 80.81 88 LEU A C 1
ATOM 687 O O . LEU A 1 88 ? -48.767 5.178 17.277 1.00 80.81 88 LEU A O 1
ATOM 691 N N . LEU A 1 89 ? -49.229 7.258 17.966 1.00 83.38 89 LEU A N 1
ATOM 692 C CA . LEU A 1 89 ? -47.847 7.756 17.920 1.00 83.38 89 LEU A CA 1
ATOM 693 C C . LEU A 1 89 ? -46.926 7.068 18.935 1.00 83.38 89 LEU A C 1
ATOM 695 O O . LEU A 1 89 ? -45.789 6.749 18.596 1.00 83.38 89 LEU A O 1
ATOM 699 N N . VAL A 1 90 ? -47.400 6.806 20.157 1.00 84.00 90 VAL A N 1
ATOM 700 C CA . VAL A 1 90 ? -46.623 6.078 21.177 1.00 84.00 90 VAL A CA 1
ATOM 701 C C . VAL A 1 90 ? -46.386 4.631 20.747 1.00 84.00 90 VAL A C 1
ATOM 703 O O . VAL A 1 90 ? -45.255 4.154 20.812 1.00 84.00 90 VAL A O 1
ATOM 706 N N . PHE A 1 91 ? -47.418 3.948 20.245 1.00 82.88 91 PHE A N 1
ATOM 707 C CA . PHE A 1 91 ? -47.281 2.609 19.674 1.00 82.88 91 PHE A CA 1
ATOM 708 C C . PHE A 1 91 ? -46.306 2.626 18.492 1.00 82.88 91 PHE A C 1
ATOM 710 O O . PHE A 1 91 ? -45.359 1.844 18.466 1.00 82.88 91 PHE A O 1
ATOM 717 N N . LEU A 1 92 ? -46.459 3.564 17.558 1.00 82.31 92 LEU A N 1
ATOM 718 C CA . LEU A 1 92 ? -45.558 3.696 16.417 1.00 82.31 92 LEU A CA 1
ATOM 719 C C . LEU A 1 92 ? -44.118 3.953 16.881 1.00 82.31 92 LEU A C 1
ATOM 721 O O . LEU A 1 92 ? -43.209 3.309 16.382 1.00 82.31 92 LEU A O 1
ATOM 725 N N . GLY A 1 93 ? -43.895 4.781 17.903 1.00 79.06 93 GLY A N 1
ATOM 726 C CA . GLY A 1 93 ? -42.578 4.993 18.508 1.00 79.06 93 GLY A CA 1
ATOM 727 C C . GLY A 1 93 ? -41.976 3.728 19.131 1.00 79.06 93 GLY A C 1
ATOM 728 O O . GLY A 1 93 ? -40.813 3.422 18.875 1.00 79.06 93 GLY A O 1
ATOM 729 N N . ILE A 1 94 ? -42.760 2.959 19.893 1.00 85.38 94 ILE A N 1
ATOM 730 C CA . ILE A 1 94 ? -42.315 1.711 20.539 1.00 85.38 94 ILE A CA 1
ATOM 731 C C . ILE A 1 94 ? -41.979 0.631 19.509 1.00 85.38 94 ILE A C 1
ATOM 733 O O . ILE A 1 94 ? -41.029 -0.117 19.714 1.00 85.38 94 ILE A O 1
ATOM 737 N N . PHE A 1 95 ? -42.725 0.543 18.407 1.00 80.12 95 PHE A N 1
ATOM 738 C CA . PHE A 1 95 ? -42.498 -0.479 17.382 1.00 80.12 95 PHE A CA 1
ATOM 739 C C . PHE A 1 95 ? -41.471 -0.053 16.325 1.00 80.12 95 PHE A C 1
ATOM 741 O O . PHE A 1 95 ? -40.707 -0.888 15.851 1.00 80.12 95 PHE A O 1
ATOM 748 N N . VAL A 1 96 ? -41.389 1.235 15.984 1.00 79.75 96 VAL A N 1
ATOM 749 C CA . VAL A 1 96 ? -40.443 1.751 14.981 1.00 79.75 96 VAL A CA 1
ATOM 750 C C . VAL A 1 96 ? -39.054 1.995 15.576 1.00 79.75 96 VAL A C 1
ATOM 752 O O . VAL A 1 96 ? -38.064 1.757 14.889 1.00 79.75 96 VAL A O 1
ATOM 755 N N . SER A 1 97 ? -38.933 2.399 16.845 1.00 73.50 97 SER A N 1
ATOM 756 C CA . SER A 1 97 ? -37.624 2.650 17.477 1.00 73.50 97 SER A CA 1
ATOM 757 C C . SER A 1 97 ? -36.696 1.417 17.493 1.00 73.50 97 SER A C 1
ATOM 759 O O . SER A 1 97 ? -35.552 1.546 17.051 1.00 73.50 97 SER A O 1
ATOM 761 N N . PRO A 1 98 ? -37.146 0.200 17.870 1.00 74.88 98 PRO A N 1
ATOM 762 C CA . PRO A 1 98 ? -36.328 -1.011 17.782 1.00 74.88 98 PRO A CA 1
ATOM 763 C C . PRO A 1 98 ? -35.926 -1.341 16.345 1.00 74.88 98 PRO A C 1
ATOM 765 O O . PRO A 1 98 ? -34.797 -1.758 16.107 1.00 74.88 98 PRO A O 1
ATOM 768 N N . ILE A 1 99 ? -36.819 -1.112 15.377 1.00 73.75 99 ILE A N 1
ATOM 769 C CA . ILE A 1 99 ? -36.541 -1.338 13.953 1.00 73.75 99 ILE A CA 1
ATOM 770 C C . ILE A 1 99 ? -35.442 -0.381 13.473 1.00 73.75 99 ILE A C 1
ATOM 772 O O . ILE A 1 99 ? -34.478 -0.817 12.844 1.00 73.75 99 ILE A O 1
ATOM 776 N N . ILE A 1 100 ? -35.528 0.906 13.825 1.00 71.00 100 ILE A N 1
ATOM 777 C CA . ILE A 1 100 ? -34.473 1.886 13.537 1.00 71.00 100 ILE A CA 1
ATOM 778 C C . ILE A 1 100 ? -33.174 1.490 14.248 1.00 71.00 100 ILE A C 1
ATOM 780 O O . ILE A 1 100 ? -32.116 1.539 13.632 1.00 71.00 100 ILE A O 1
ATOM 784 N N . GLY A 1 101 ? -33.234 1.042 15.503 1.00 69.19 101 GLY A N 1
ATOM 785 C CA . GLY A 1 101 ? -32.068 0.579 16.257 1.00 69.19 101 GLY A CA 1
ATOM 786 C C . GLY A 1 101 ? -31.369 -0.622 15.614 1.00 69.19 101 GLY A C 1
ATOM 787 O O . GLY A 1 101 ? -30.150 -0.618 15.483 1.00 69.19 101 GLY A O 1
ATOM 788 N N . ILE A 1 102 ? -32.120 -1.617 15.137 1.00 73.12 102 ILE A N 1
ATOM 789 C CA . ILE A 1 102 ? -31.572 -2.811 14.473 1.00 73.12 102 ILE A CA 1
ATOM 790 C C . ILE A 1 102 ? -30.981 -2.462 13.098 1.00 73.12 102 ILE A C 1
ATOM 792 O O . ILE A 1 102 ? -29.919 -2.967 12.738 1.00 73.12 102 ILE A O 1
ATOM 796 N N . ILE A 1 103 ? -31.633 -1.582 12.330 1.00 70.62 103 ILE A N 1
ATOM 797 C CA . ILE A 1 103 ? -31.201 -1.235 10.964 1.00 70.62 103 ILE A CA 1
ATOM 798 C C . ILE A 1 103 ? -30.067 -0.197 10.966 1.00 70.62 103 ILE A C 1
ATOM 800 O O . ILE A 1 103 ? -29.109 -0.310 10.197 1.00 70.62 103 ILE A O 1
ATOM 804 N N . ALA A 1 104 ? -30.169 0.841 11.797 1.00 70.31 104 ALA A N 1
ATOM 805 C CA . ALA A 1 104 ? -29.212 1.945 11.848 1.00 70.31 104 ALA A CA 1
ATOM 806 C C . ALA A 1 104 ? -28.083 1.707 12.859 1.00 70.31 104 ALA A C 1
ATOM 808 O O . ALA A 1 104 ? -26.971 2.185 12.634 1.00 70.31 104 ALA A O 1
ATOM 809 N N . GLY A 1 105 ? -28.330 0.945 13.929 1.00 75.44 105 GLY A N 1
ATOM 810 C CA . GLY A 1 105 ? -27.363 0.672 14.997 1.00 75.44 105 GLY A CA 1
ATOM 811 C C . GLY A 1 105 ? -26.013 0.165 14.490 1.00 75.44 105 GLY A C 1
ATOM 812 O O . GLY A 1 105 ? -25.004 0.799 14.795 1.00 75.44 105 GLY A O 1
ATOM 813 N N . PRO A 1 106 ? -25.957 -0.874 13.632 1.00 80.25 106 PRO A N 1
ATOM 814 C CA . PRO A 1 106 ? -24.693 -1.365 13.081 1.00 80.25 106 PRO A CA 1
ATOM 815 C C . PRO A 1 106 ? -23.920 -0.306 12.284 1.00 80.25 106 PRO A C 1
ATOM 817 O O . PRO A 1 106 ? -22.695 -0.251 12.347 1.00 80.25 106 PRO A O 1
ATOM 820 N N . LYS A 1 107 ? -24.619 0.576 11.555 1.00 78.00 107 LYS A N 1
ATOM 821 C CA . LYS A 1 107 ? -23.985 1.659 10.781 1.00 78.00 107 LYS A CA 1
ATOM 822 C C . LYS A 1 107 ? -23.429 2.756 11.687 1.00 78.00 107 LYS A C 1
ATOM 824 O O . LYS A 1 107 ? -22.363 3.293 11.399 1.00 78.00 107 LYS A O 1
ATOM 829 N N . ILE A 1 108 ? -24.137 3.081 12.768 1.00 76.19 108 ILE A N 1
ATOM 830 C CA . ILE A 1 108 ? -23.685 4.049 13.776 1.00 76.19 108 ILE A CA 1
ATOM 831 C C . ILE A 1 108 ? -22.479 3.488 14.531 1.00 76.19 108 ILE A C 1
ATOM 833 O O . ILE A 1 108 ? -21.477 4.182 14.676 1.00 76.19 108 ILE A O 1
ATOM 837 N N . GLN A 1 109 ? -22.539 2.220 14.948 1.00 80.69 109 GLN A N 1
ATOM 838 C CA . GLN A 1 109 ? -21.422 1.537 15.597 1.00 80.69 109 GLN A CA 1
ATOM 839 C C . GLN A 1 109 ? -20.191 1.496 14.685 1.00 80.69 109 GLN A C 1
ATOM 841 O O . GLN A 1 109 ? -19.101 1.836 15.135 1.00 80.69 109 GLN A O 1
ATOM 846 N N . TRP A 1 110 ? -20.370 1.175 13.397 1.00 82.00 110 TRP A N 1
ATOM 847 C CA . TRP A 1 110 ? -19.298 1.231 12.400 1.00 82.00 110 TRP A CA 1
ATOM 848 C C . TRP A 1 110 ? -18.661 2.617 12.321 1.00 82.00 110 TRP A C 1
ATOM 850 O O . TRP A 1 110 ? -17.443 2.756 12.395 1.00 82.00 110 TRP A O 1
ATOM 860 N N . ASN A 1 111 ? -19.490 3.656 12.191 1.00 83.62 111 ASN A N 1
ATOM 861 C CA . ASN A 1 111 ? -19.003 5.025 12.111 1.00 83.62 111 ASN A CA 1
ATOM 862 C C . ASN A 1 111 ? -18.222 5.413 13.370 1.00 83.62 111 ASN A C 1
ATOM 864 O O . ASN A 1 111 ? -17.148 5.986 13.248 1.00 83.62 111 ASN A O 1
ATOM 868 N N . ASN A 1 112 ? -18.719 5.058 14.557 1.00 83.06 112 ASN A N 1
ATOM 869 C CA . ASN A 1 112 ? -18.044 5.338 15.823 1.00 83.06 112 ASN A CA 1
ATOM 870 C C . ASN A 1 112 ? -16.720 4.579 15.972 1.00 83.06 112 ASN A C 1
ATOM 872 O O . ASN A 1 112 ? -15.787 5.126 16.546 1.00 83.06 112 ASN A O 1
ATOM 876 N N . GLN A 1 113 ? -16.625 3.361 15.435 1.00 82.94 113 GLN A N 1
ATOM 877 C CA . GLN A 1 113 ? -15.384 2.587 15.412 1.00 82.94 113 GLN A CA 1
ATOM 878 C C . GLN A 1 113 ? -14.347 3.202 14.458 1.00 82.94 113 GLN A C 1
ATOM 880 O O . GLN A 1 113 ? -13.167 3.269 14.785 1.00 82.94 113 GLN A O 1
ATOM 885 N N . MET A 1 114 ? -14.778 3.666 13.281 1.00 86.06 114 MET A N 1
ATOM 886 C CA . MET A 1 114 ? -13.869 4.073 12.202 1.00 86.06 114 MET A CA 1
ATOM 887 C C . MET A 1 114 ? -13.508 5.562 12.190 1.00 86.06 114 MET A C 1
ATOM 889 O O . MET A 1 114 ? -12.450 5.915 11.671 1.00 86.06 114 MET A O 1
ATOM 893 N N . LYS A 1 115 ? -14.350 6.446 12.741 1.00 83.44 115 LYS A N 1
ATOM 894 C CA . LYS A 1 115 ? -14.176 7.911 12.641 1.00 83.44 115 LYS A CA 1
ATOM 895 C C . LYS A 1 115 ? -12.797 8.404 13.094 1.00 83.44 115 LYS A C 1
ATOM 897 O O . LYS A 1 115 ? -12.204 9.239 12.415 1.00 83.44 115 LYS A O 1
ATOM 902 N N . ASP A 1 116 ? -12.270 7.813 14.161 1.00 87.12 116 ASP A N 1
ATOM 903 C CA . ASP A 1 116 ? -11.035 8.250 14.820 1.00 87.12 116 ASP A CA 1
ATOM 904 C C . ASP A 1 116 ? -9.839 7.375 14.396 1.00 87.12 116 ASP A C 1
ATOM 906 O O . ASP A 1 116 ? -8.697 7.592 14.795 1.00 87.12 116 ASP A O 1
ATOM 910 N N . SER A 1 117 ? -10.061 6.416 13.485 1.00 89.00 117 SER A N 1
ATOM 911 C CA . SER A 1 117 ? -9.027 5.488 13.007 1.00 89.00 117 SER A CA 1
ATOM 912 C C . SER A 1 117 ? -7.863 6.180 12.309 1.00 89.00 117 SER A C 1
ATOM 914 O O . SER A 1 117 ? -6.883 5.529 11.990 1.00 89.00 117 SER A O 1
ATOM 916 N N . CYS A 1 118 ? -7.897 7.484 12.059 1.00 91.31 118 CYS A N 1
ATOM 917 C CA . CYS A 1 118 ? -6.777 8.164 11.426 1.00 91.31 118 CYS A CA 1
ATOM 918 C C . CYS A 1 118 ? -6.357 9.467 12.112 1.00 91.31 118 CYS A C 1
ATOM 920 O O . CYS A 1 118 ? -5.679 10.289 11.495 1.00 91.31 118 CYS A O 1
ATOM 922 N N . GLU A 1 119 ? -6.733 9.642 13.379 1.00 88.81 119 GLU A N 1
ATOM 923 C CA . GLU A 1 119 ? -6.481 10.849 14.180 1.00 88.81 119 GLU A CA 1
ATOM 924 C C . GLU A 1 119 ? -4.985 11.206 14.336 1.00 88.81 119 GLU A C 1
ATOM 926 O O . GLU A 1 119 ? -4.654 12.368 14.532 1.00 88.81 119 GLU A O 1
ATOM 931 N N . TYR A 1 120 ? -4.071 10.251 14.127 1.00 87.88 120 TYR A N 1
ATOM 932 C CA . TYR A 1 120 ? -2.619 10.425 14.315 1.00 87.88 120 TYR A CA 1
ATOM 933 C C . TYR A 1 120 ? -1.780 10.234 13.043 1.00 87.88 120 TYR A C 1
ATOM 935 O O . TYR A 1 120 ? -0.600 9.901 13.118 1.00 87.88 120 TYR A O 1
ATOM 943 N N . PHE A 1 121 ? -2.403 10.377 11.873 1.00 93.31 121 PHE A N 1
ATOM 944 C CA . PHE A 1 121 ? -1.761 10.144 10.577 1.00 93.31 121 PHE A CA 1
ATOM 945 C C . PHE A 1 121 ? -1.805 11.403 9.728 1.00 93.31 121 PHE A C 1
ATOM 947 O O . PHE A 1 121 ? -2.884 11.970 9.526 1.00 93.31 121 PHE A O 1
ATOM 954 N N . ASP A 1 122 ? -0.653 11.758 9.169 1.00 93.81 122 ASP A N 1
ATOM 955 C CA . ASP A 1 122 ? -0.435 12.996 8.422 1.00 93.81 122 ASP A CA 1
ATOM 956 C C . ASP A 1 122 ? -0.895 12.899 6.966 1.00 93.81 122 ASP A C 1
ATOM 958 O O . ASP A 1 122 ? -1.145 13.916 6.330 1.00 93.81 122 ASP A O 1
ATOM 962 N N . THR A 1 123 ? -1.064 11.688 6.430 1.00 94.69 123 THR A N 1
ATOM 963 C CA . THR A 1 123 ? -1.488 11.476 5.042 1.00 94.69 123 THR A CA 1
ATOM 964 C C . THR A 1 123 ? -2.747 10.627 4.951 1.00 94.69 123 THR A C 1
ATOM 966 O O . THR A 1 123 ? -3.010 9.736 5.767 1.00 94.69 123 THR A O 1
ATOM 969 N N . ARG A 1 124 ? -3.525 10.876 3.897 1.00 95.06 124 ARG A N 1
ATOM 970 C CA . ARG A 1 124 ? -4.625 10.032 3.429 1.00 95.06 124 ARG A CA 1
ATOM 971 C C . ARG A 1 124 ? -4.351 9.571 2.008 1.00 95.06 124 ARG A C 1
ATOM 973 O O . ARG A 1 124 ? -4.043 10.388 1.147 1.00 95.06 124 ARG A O 1
ATOM 980 N N . VAL A 1 125 ? -4.528 8.284 1.754 1.00 95.31 125 VAL A N 1
ATOM 981 C CA . VAL A 1 125 ? -4.523 7.704 0.413 1.00 95.31 125 VAL A CA 1
ATOM 982 C C . VAL A 1 125 ? -5.912 7.189 0.122 1.00 95.31 125 VAL A C 1
ATOM 984 O O . VAL A 1 125 ? -6.401 6.312 0.833 1.00 95.31 125 VAL A O 1
ATOM 987 N N . SER A 1 126 ? -6.544 7.703 -0.927 1.00 92.88 126 SER A N 1
ATOM 988 C CA . SER A 1 126 ? -7.812 7.142 -1.368 1.00 92.88 126 SER A CA 1
ATOM 989 C C . SER A 1 126 ? -7.568 5.773 -1.992 1.00 92.88 126 SER A C 1
ATOM 991 O O . SER A 1 126 ? -6.813 5.643 -2.954 1.00 92.88 126 SER A O 1
ATOM 993 N N . MET A 1 127 ? -8.203 4.752 -1.422 1.00 85.69 127 MET A N 1
ATOM 994 C CA . MET A 1 127 ? -8.157 3.368 -1.901 1.00 85.69 127 MET A CA 1
ATOM 995 C C . MET A 1 127 ? -9.473 2.949 -2.573 1.00 85.69 127 MET A C 1
ATOM 997 O O . MET A 1 127 ? -9.668 1.755 -2.833 1.00 85.69 127 MET A O 1
ATOM 1001 N N . GLY A 1 128 ? -10.331 3.948 -2.832 1.00 71.75 128 GLY A N 1
ATOM 1002 C CA . GLY A 1 128 ? -11.626 3.898 -3.503 1.00 71.75 128 GLY A CA 1
ATOM 1003 C C . GLY A 1 128 ? -12.732 3.165 -2.758 1.00 71.75 128 GLY A C 1
ATOM 1004 O O . GLY A 1 128 ? -12.663 2.919 -1.553 1.00 71.75 128 GLY A O 1
ATOM 1005 N N . THR A 1 129 ? -13.815 2.899 -3.486 1.00 62.81 129 THR A N 1
ATOM 1006 C CA . THR A 1 129 ? -15.059 2.323 -2.943 1.00 62.81 129 THR A CA 1
ATOM 1007 C C . THR A 1 129 ? -15.392 0.963 -3.558 1.00 62.81 129 THR A C 1
ATOM 1009 O O . THR A 1 129 ? -16.211 0.227 -3.009 1.00 62.81 129 THR A O 1
ATOM 1012 N N . LEU A 1 130 ? -14.749 0.609 -4.678 1.00 58.88 130 LEU A N 1
ATOM 1013 C CA . LEU A 1 130 ? -14.950 -0.636 -5.414 1.00 58.88 130 LEU A CA 1
ATOM 1014 C C . LEU A 1 130 ? -13.612 -1.363 -5.600 1.00 58.88 130 LEU A C 1
ATOM 1016 O O . LEU A 1 130 ? -12.580 -0.753 -5.861 1.00 58.88 130 LEU A O 1
ATOM 1020 N N . PHE A 1 131 ? -13.638 -2.691 -5.510 1.00 60.19 131 PHE A N 1
ATOM 1021 C CA . PHE A 1 131 ? -12.500 -3.523 -5.897 1.00 60.19 131 PHE A CA 1
ATOM 1022 C C . PHE A 1 131 ? -12.492 -3.740 -7.418 1.00 60.19 131 PHE A C 1
ATOM 1024 O O . PHE A 1 131 ? -13.556 -4.035 -7.972 1.00 60.19 131 PHE A O 1
ATOM 1031 N N . PRO A 1 132 ? -11.337 -3.680 -8.109 1.00 66.81 132 PRO A N 1
ATOM 1032 C CA . PRO A 1 132 ? -10.026 -3.168 -7.706 1.00 66.81 132 PRO A CA 1
ATOM 1033 C C . PRO A 1 132 ? -9.837 -1.701 -8.135 1.00 66.81 132 PRO A C 1
ATOM 1035 O O . PRO A 1 132 ? -10.135 -1.333 -9.277 1.00 66.81 132 PRO A O 1
ATOM 1038 N N . GLU A 1 133 ? -9.270 -0.880 -7.249 1.00 77.31 133 GLU A N 1
ATOM 1039 C CA . GLU A 1 133 ? -8.774 0.440 -7.638 1.00 77.31 133 GLU A CA 1
ATOM 1040 C C . GLU A 1 133 ? -7.390 0.337 -8.270 1.00 77.31 133 GLU A C 1
ATOM 1042 O O . GLU A 1 133 ? -6.521 -0.415 -7.829 1.00 77.31 133 GLU A O 1
ATOM 1047 N N . SER A 1 134 ? -7.188 1.127 -9.314 1.00 87.56 134 SER A N 1
ATOM 1048 C CA . SER A 1 134 ? -5.932 1.216 -10.057 1.00 87.56 134 SER A CA 1
ATOM 1049 C C . SER A 1 134 ? -5.316 2.618 -9.996 1.00 87.56 134 SER A C 1
ATOM 1051 O O . SER A 1 134 ? -4.226 2.834 -10.521 1.00 87.56 134 SER A O 1
ATOM 1053 N N . GLN A 1 135 ? -5.978 3.564 -9.327 1.00 93.12 135 GLN A N 1
ATOM 1054 C CA . GLN A 1 135 ? -5.480 4.909 -9.055 1.00 93.12 135 GLN A CA 1
ATOM 1055 C C . GLN A 1 135 ? -5.548 5.184 -7.552 1.00 93.12 135 GLN A C 1
ATOM 1057 O O . GLN A 1 135 ? -6.558 4.907 -6.913 1.00 93.12 135 GLN A O 1
ATOM 1062 N N . TYR A 1 136 ? -4.469 5.742 -7.016 1.00 94.81 136 TYR A N 1
ATOM 1063 C CA . TYR A 1 136 ? -4.298 6.030 -5.600 1.00 94.81 136 TYR A CA 1
ATOM 1064 C C . TYR A 1 136 ? -3.913 7.495 -5.449 1.00 94.81 136 TYR A C 1
ATOM 1066 O O . TYR A 1 136 ? -2.801 7.889 -5.806 1.00 94.81 136 TYR A O 1
ATOM 1074 N N . ASP A 1 137 ? -4.844 8.298 -4.941 1.00 95.12 137 ASP A N 1
ATOM 1075 C CA . ASP A 1 137 ? -4.623 9.721 -4.695 1.00 95.12 137 ASP A CA 1
ATOM 1076 C C . ASP A 1 137 ? -4.165 9.921 -3.249 1.00 95.12 137 ASP A C 1
ATOM 1078 O O . ASP A 1 137 ? -4.891 9.611 -2.302 1.00 95.12 137 ASP A O 1
ATOM 1082 N N . ILE A 1 138 ? -2.946 10.426 -3.091 1.00 95.56 138 ILE A N 1
ATOM 1083 C CA . ILE A 1 138 ? -2.254 10.629 -1.821 1.00 95.56 138 ILE A CA 1
ATOM 1084 C C . ILE A 1 138 ? -2.282 12.117 -1.490 1.00 95.56 138 ILE A C 1
ATOM 1086 O O . ILE A 1 138 ? -1.815 12.965 -2.256 1.00 95.56 138 ILE A O 1
ATOM 1090 N N . ARG A 1 139 ? -2.823 12.440 -0.320 1.00 95.44 139 ARG A N 1
ATOM 1091 C CA . ARG A 1 139 ? -2.974 13.803 0.172 1.00 95.44 139 ARG A CA 1
ATOM 1092 C C . ARG A 1 139 ? -2.437 13.911 1.590 1.00 95.44 139 ARG A C 1
ATOM 1094 O O . ARG A 1 139 ? -2.993 13.309 2.508 1.00 95.44 139 ARG A O 1
ATOM 1101 N N . SER A 1 140 ? -1.399 14.723 1.750 1.00 93.81 140 SER A N 1
ATOM 1102 C CA . SER A 1 140 ? -0.926 15.161 3.061 1.00 93.81 140 SER A CA 1
ATOM 1103 C C . SER A 1 140 ? -1.908 16.154 3.689 1.00 93.81 140 SER A C 1
ATOM 1105 O O . SER A 1 140 ? -2.620 16.887 2.989 1.00 93.81 140 SER A O 1
ATOM 1107 N N . LEU A 1 141 ? -1.953 16.170 5.017 1.00 92.19 141 LEU A N 1
ATOM 1108 C CA . LEU A 1 141 ? -2.572 17.220 5.816 1.00 92.19 141 LEU A CA 1
ATOM 1109 C C . LEU A 1 141 ? -1.694 18.481 5.845 1.00 92.19 141 LEU A C 1
ATOM 1111 O O . LEU A 1 141 ? -2.233 19.576 6.022 1.00 92.19 141 LEU A O 1
ATOM 1115 N N . ASP A 1 142 ? -0.383 18.352 5.606 1.00 90.31 142 ASP A N 1
ATOM 1116 C CA . ASP A 1 142 ? 0.489 19.496 5.361 1.00 90.31 142 ASP A CA 1
ATOM 1117 C C . ASP A 1 142 ? 0.213 20.081 3.968 1.00 90.31 142 ASP A C 1
ATOM 1119 O O . ASP A 1 142 ? 0.441 19.463 2.927 1.00 90.31 142 ASP A O 1
ATOM 1123 N N . GLN A 1 143 ? -0.250 21.331 3.947 1.00 89.12 143 GLN A N 1
ATOM 1124 C CA . GLN A 1 143 ? -0.540 22.076 2.721 1.00 89.12 143 GLN A CA 1
ATOM 1125 C C . GLN A 1 143 ? 0.716 22.359 1.882 1.00 89.12 143 GLN A C 1
ATOM 1127 O O . GLN A 1 143 ? 0.602 22.677 0.698 1.00 89.12 143 GLN A O 1
ATOM 1132 N N . SER A 1 144 ? 1.907 22.256 2.479 1.00 89.19 144 SER A N 1
ATOM 1133 C CA . SER A 1 144 ? 3.189 22.452 1.803 1.00 89.19 144 SER A CA 1
ATOM 1134 C C . SER A 1 144 ? 3.614 21.260 0.933 1.00 89.19 144 SER A C 1
ATOM 1136 O O . SER A 1 144 ? 4.575 21.380 0.161 1.00 89.19 144 SER A O 1
ATOM 1138 N N . VAL A 1 145 ? 2.916 20.125 1.057 1.00 90.81 145 VAL A N 1
ATOM 1139 C CA . VAL A 1 145 ? 3.133 18.898 0.290 1.00 90.81 145 VAL A CA 1
ATOM 1140 C C . VAL A 1 145 ? 2.054 18.795 -0.787 1.00 90.81 145 VAL A C 1
ATOM 1142 O O . VAL A 1 145 ? 0.860 18.688 -0.507 1.00 90.81 145 VAL A O 1
ATOM 1145 N N . HIS A 1 146 ? 2.469 18.825 -2.053 1.00 91.69 146 HIS A N 1
ATOM 1146 C CA . HIS A 1 146 ? 1.535 18.680 -3.165 1.00 91.69 146 HIS A CA 1
ATOM 1147 C C . HIS A 1 146 ? 0.912 17.280 -3.197 1.00 91.69 146 HIS A C 1
ATOM 1149 O O . HIS A 1 146 ? 1.561 16.281 -2.875 1.00 91.69 146 HIS A O 1
ATOM 1155 N N . GLY A 1 147 ? -0.356 17.216 -3.616 1.00 92.25 147 GLY A N 1
ATOM 1156 C CA . GLY A 1 147 ? -1.053 15.952 -3.830 1.00 92.25 147 GLY A CA 1
ATOM 1157 C C . GLY A 1 147 ? -0.318 15.089 -4.853 1.00 92.25 147 GLY A C 1
ATOM 1158 O O . GLY A 1 147 ? 0.141 15.588 -5.882 1.00 92.25 147 GLY A O 1
ATOM 1159 N N . GLN A 1 148 ? -0.201 13.803 -4.550 1.00 95.00 148 GLN A N 1
ATOM 1160 C CA . GLN A 1 148 ? 0.495 12.819 -5.369 1.00 95.00 148 GLN A CA 1
ATOM 1161 C C . GLN A 1 148 ? -0.516 11.799 -5.886 1.00 95.00 148 GLN A C 1
ATOM 1163 O O . GLN A 1 148 ? -1.510 11.505 -5.225 1.00 95.00 148 GLN A O 1
ATOM 1168 N N . THR A 1 149 ? -0.256 11.239 -7.061 1.00 95.69 149 THR A N 1
ATOM 1169 C CA . THR A 1 149 ? -1.089 10.175 -7.623 1.00 95.69 149 THR A CA 1
ATOM 1170 C C . THR A 1 149 ? -0.194 9.045 -8.086 1.00 95.69 149 THR A C 1
ATOM 1172 O O . THR A 1 149 ? 0.747 9.262 -8.855 1.00 95.69 149 THR A O 1
ATOM 1175 N N . PHE A 1 150 ? -0.524 7.840 -7.640 1.00 96.94 150 PHE A N 1
ATOM 1176 C CA . PHE A 1 150 ? 0.105 6.608 -8.085 1.00 96.94 150 PHE A CA 1
ATOM 1177 C C . PHE A 1 150 ? -0.894 5.746 -8.850 1.00 96.94 150 PHE A C 1
ATOM 1179 O O . PHE A 1 150 ? -2.104 5.782 -8.617 1.00 96.94 150 PHE A O 1
ATOM 1186 N N . PHE A 1 151 ? -0.362 4.964 -9.778 1.00 95.94 151 PHE A N 1
ATOM 1187 C CA . PHE A 1 151 ? -1.115 4.067 -10.635 1.00 95.94 151 PHE A CA 1
ATOM 1188 C C . PHE A 1 151 ? -0.642 2.640 -10.408 1.00 95.94 151 PHE A C 1
ATOM 1190 O O . PHE A 1 151 ? 0.561 2.387 -10.397 1.00 95.94 151 PHE A O 1
ATOM 1197 N N . LEU A 1 152 ? -1.594 1.724 -10.252 1.00 95.88 152 LEU A N 1
ATOM 1198 C CA . LEU A 1 152 ? -1.353 0.294 -10.134 1.00 95.88 152 LEU A CA 1
ATOM 1199 C C . LEU A 1 152 ? -1.829 -0.405 -11.406 1.00 95.88 152 LEU A C 1
ATOM 1201 O O . LEU A 1 152 ? -2.989 -0.250 -11.799 1.00 95.88 152 LEU A O 1
ATOM 1205 N N . ALA A 1 153 ? -0.965 -1.206 -12.023 1.00 94.25 153 ALA A N 1
ATOM 1206 C CA . ALA A 1 153 ? -1.360 -2.077 -13.124 1.00 94.25 153 ALA A CA 1
ATOM 1207 C C . ALA A 1 153 ? -0.608 -3.417 -13.097 1.00 94.25 153 ALA A C 1
ATOM 1209 O O . ALA A 1 153 ? 0.563 -3.450 -12.709 1.00 94.25 153 ALA A O 1
ATOM 1210 N N . PRO A 1 154 ? -1.241 -4.515 -13.548 1.00 94.06 154 PRO A N 1
ATOM 1211 C CA . PRO A 1 154 ? -0.541 -5.767 -13.780 1.00 94.06 154 PRO A CA 1
ATOM 1212 C C . PRO A 1 154 ? 0.338 -5.651 -15.031 1.00 94.06 154 PRO A C 1
ATOM 1214 O O . PRO A 1 154 ? -0.059 -5.075 -16.049 1.00 94.06 154 PRO A O 1
ATOM 1217 N N . VAL A 1 155 ? 1.534 -6.223 -14.963 1.00 93.62 155 VAL A N 1
ATOM 1218 C CA . VAL A 1 155 ? 2.525 -6.235 -16.036 1.00 93.62 155 VAL A CA 1
ATOM 1219 C C . VAL A 1 155 ? 2.946 -7.672 -16.309 1.00 93.62 155 VAL A C 1
ATOM 1221 O O . VAL A 1 155 ? 3.324 -8.414 -15.405 1.00 93.62 155 VAL A O 1
ATOM 1224 N N . PHE A 1 156 ? 2.904 -8.049 -17.585 1.00 92.31 156 PHE A N 1
ATOM 1225 C CA . PHE A 1 156 ? 3.403 -9.328 -18.074 1.00 92.31 156 PHE A CA 1
ATOM 1226 C C . PHE A 1 156 ? 4.658 -9.093 -18.919 1.00 92.31 156 PHE A C 1
ATOM 1228 O O . PHE A 1 156 ? 4.595 -8.458 -19.974 1.00 92.31 156 PHE A O 1
ATOM 1235 N N . ALA A 1 157 ? 5.798 -9.578 -18.432 1.00 91.38 157 ALA A N 1
ATOM 1236 C CA . ALA A 1 157 ? 7.120 -9.417 -19.028 1.00 91.38 157 ALA A CA 1
ATOM 1237 C C . ALA A 1 157 ? 7.818 -10.788 -19.116 1.00 91.38 157 ALA A C 1
ATOM 1239 O O . ALA A 1 157 ? 8.716 -11.082 -18.324 1.00 91.38 157 ALA A O 1
ATOM 1240 N N . PRO A 1 158 ? 7.381 -11.663 -20.040 1.00 89.44 158 PRO A N 1
ATOM 1241 C CA . PRO A 1 158 ? 7.879 -13.029 -20.118 1.00 89.44 158 PRO A CA 1
ATOM 1242 C C . PRO A 1 158 ? 9.378 -13.050 -20.423 1.00 89.44 158 PRO A C 1
ATOM 1244 O O . PRO A 1 158 ? 9.872 -12.302 -21.269 1.00 89.44 158 PRO A O 1
ATOM 1247 N N . GLN A 1 159 ? 10.091 -13.945 -19.748 1.00 89.88 159 GLN A N 1
ATOM 1248 C CA . GLN A 1 159 ? 11.519 -14.175 -19.942 1.00 89.88 159 GLN A CA 1
ATOM 1249 C C . GLN A 1 159 ? 11.738 -15.610 -20.422 1.00 89.88 159 GLN A C 1
ATOM 1251 O O . GLN A 1 159 ? 10.918 -16.490 -20.177 1.00 89.88 159 GLN A O 1
ATOM 1256 N N . ALA A 1 160 ? 12.857 -15.861 -21.106 1.00 87.88 160 ALA A N 1
ATOM 1257 C CA . ALA A 1 160 ? 13.170 -17.201 -21.612 1.00 87.88 160 ALA A CA 1
ATOM 1258 C C . ALA A 1 160 ? 13.319 -18.241 -20.484 1.00 87.88 160 ALA A C 1
ATOM 1260 O O . ALA A 1 160 ? 13.074 -19.428 -20.688 1.00 87.88 160 ALA A O 1
ATOM 1261 N N . VAL A 1 161 ? 13.719 -17.793 -19.292 1.00 90.12 161 VAL A N 1
ATOM 1262 C CA . VAL A 1 161 ? 13.856 -18.634 -18.104 1.00 90.12 161 VAL A CA 1
ATOM 1263 C C . VAL A 1 161 ? 12.526 -18.649 -17.351 1.00 90.12 161 VAL A C 1
ATOM 1265 O O . VAL A 1 161 ? 12.133 -17.644 -16.770 1.00 90.12 161 VAL A O 1
ATOM 1268 N N . ILE A 1 162 ? 11.861 -19.807 -17.319 1.00 79.19 162 ILE A N 1
ATOM 1269 C CA . ILE A 1 162 ? 10.534 -19.993 -16.692 1.00 79.19 162 ILE A CA 1
ATOM 1270 C C . ILE A 1 162 ? 10.557 -19.704 -15.183 1.00 79.19 162 ILE A C 1
ATOM 1272 O O . ILE A 1 162 ? 9.541 -19.326 -14.612 1.00 79.19 162 ILE A O 1
ATOM 1276 N N . THR A 1 163 ? 11.708 -19.844 -14.526 1.00 84.31 163 THR A N 1
ATOM 1277 C CA . THR A 1 163 ? 11.886 -19.540 -13.097 1.00 84.31 163 THR A CA 1
ATOM 1278 C C . THR A 1 163 ? 12.348 -18.104 -12.841 1.00 84.31 163 THR A C 1
ATOM 1280 O O . THR A 1 163 ? 12.748 -17.781 -11.724 1.00 84.31 163 THR A O 1
ATOM 1283 N N . ALA A 1 164 ? 12.381 -17.243 -13.863 1.00 90.75 164 ALA A N 1
ATOM 1284 C CA . ALA A 1 164 ? 12.765 -15.854 -13.673 1.00 90.75 164 ALA A CA 1
ATOM 1285 C C . ALA A 1 164 ? 11.710 -15.113 -12.844 1.00 90.75 164 ALA A C 1
ATOM 1287 O O . ALA A 1 164 ? 10.507 -15.236 -13.087 1.00 90.75 164 ALA A O 1
ATOM 1288 N N . LYS A 1 165 ? 12.182 -14.306 -11.893 1.00 94.19 165 LYS A N 1
ATOM 1289 C CA . LYS A 1 165 ? 11.350 -13.362 -11.141 1.00 94.19 165 LYS A CA 1
ATOM 1290 C C . LYS A 1 165 ? 10.845 -12.255 -12.070 1.00 94.19 165 LYS A C 1
ATOM 1292 O O . LYS A 1 165 ? 11.490 -11.948 -13.077 1.00 94.19 165 LYS A O 1
ATOM 1297 N N . TYR A 1 166 ? 9.733 -11.626 -11.703 1.00 94.81 166 TYR A N 1
ATOM 1298 C CA . TYR A 1 166 ? 9.128 -10.509 -12.431 1.00 94.81 166 TYR A CA 1
ATOM 1299 C C . TYR A 1 166 ? 8.687 -10.866 -13.860 1.00 94.81 166 TYR A C 1
ATOM 1301 O O . TYR A 1 166 ? 8.760 -10.035 -14.766 1.00 94.81 166 TYR A O 1
ATOM 1309 N N . GLN A 1 167 ? 8.209 -12.094 -14.078 1.00 94.31 167 GLN A N 1
ATOM 1310 C CA . GLN A 1 167 ? 7.504 -12.451 -15.319 1.00 94.31 167 GLN A CA 1
ATOM 1311 C C . GLN A 1 167 ? 6.055 -11.955 -15.317 1.00 94.31 167 GLN A C 1
ATOM 1313 O O . GLN A 1 167 ? 5.555 -11.488 -16.340 1.00 94.31 167 GLN A O 1
ATOM 1318 N N . TYR A 1 168 ? 5.404 -12.022 -14.157 1.00 94.69 168 TYR A N 1
ATOM 1319 C CA . TYR A 1 168 ? 4.118 -11.400 -13.880 1.00 94.69 168 TYR A CA 1
ATOM 1320 C C . TYR A 1 168 ? 4.226 -10.651 -12.556 1.00 94.69 168 TYR A C 1
ATOM 1322 O O . TYR A 1 168 ? 4.603 -11.230 -11.542 1.00 94.69 168 TYR A O 1
ATOM 1330 N N . TYR A 1 169 ? 3.943 -9.356 -12.566 1.00 96.75 169 TYR A N 1
ATOM 1331 C CA . TYR A 1 169 ? 4.038 -8.518 -11.374 1.00 96.75 169 TYR A CA 1
ATOM 1332 C C . TYR A 1 169 ? 3.047 -7.366 -11.451 1.00 96.75 169 TYR A C 1
ATOM 1334 O O . TYR A 1 169 ? 2.528 -7.040 -12.516 1.00 96.75 169 TYR A O 1
ATOM 1342 N N . HIS A 1 170 ? 2.795 -6.727 -10.317 1.00 97.38 170 HIS A N 1
ATOM 1343 C CA . HIS A 1 170 ? 2.023 -5.495 -10.256 1.00 97.38 170 HIS A CA 1
ATOM 1344 C C . HIS A 1 170 ? 2.985 -4.325 -10.124 1.00 97.38 170 HIS A C 1
ATOM 1346 O O . HIS A 1 170 ? 3.824 -4.320 -9.225 1.00 97.38 170 HIS A O 1
ATOM 1352 N N . ARG A 1 171 ? 2.866 -3.341 -11.014 1.00 97.69 171 ARG A N 1
ATOM 1353 C CA . ARG A 1 171 ? 3.651 -2.111 -10.957 1.00 97.69 171 ARG A CA 1
ATOM 1354 C C . ARG A 1 171 ? 2.829 -1.002 -10.330 1.00 97.69 171 ARG A C 1
ATOM 1356 O O . ARG A 1 171 ? 1.766 -0.659 -10.844 1.00 97.69 171 ARG A O 1
ATOM 1363 N N . PHE A 1 172 ? 3.348 -0.439 -9.248 1.00 97.88 172 PHE A N 1
ATOM 1364 C CA . PHE A 1 172 ? 2.832 0.742 -8.575 1.00 97.88 172 PHE A CA 1
ATOM 1365 C C . PHE A 1 172 ? 3.760 1.923 -8.866 1.00 97.88 172 PHE A C 1
ATOM 1367 O O . PHE A 1 172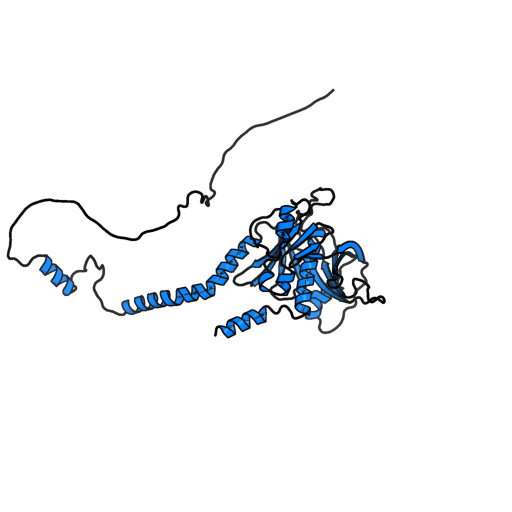 ? 4.885 1.956 -8.377 1.00 97.88 172 PHE A O 1
ATOM 1374 N N . SER A 1 173 ? 3.329 2.869 -9.699 1.00 97.44 173 SER A N 1
ATOM 1375 C CA . SER A 1 173 ? 4.198 3.944 -10.202 1.00 97.44 173 SER A CA 1
ATOM 1376 C C . SER A 1 173 ? 3.573 5.325 -10.066 1.00 97.44 173 SER A C 1
ATOM 1378 O O . SER A 1 173 ? 2.376 5.484 -10.319 1.00 97.44 173 SER A O 1
ATOM 1380 N N . GLY A 1 174 ? 4.383 6.333 -9.758 1.00 96.81 174 GLY A N 1
ATOM 1381 C CA . GLY A 1 174 ? 3.938 7.711 -9.584 1.00 96.81 174 GLY A CA 1
ATOM 1382 C C . GLY A 1 174 ? 5.095 8.659 -9.292 1.00 96.81 174 GLY A C 1
ATOM 1383 O O . GLY A 1 174 ? 6.261 8.326 -9.480 1.00 96.81 174 GLY A O 1
ATOM 1384 N N . ASN A 1 175 ? 4.761 9.861 -8.838 1.00 95.50 175 ASN A N 1
ATOM 1385 C CA . ASN A 1 175 ? 5.739 10.789 -8.276 1.00 95.50 175 ASN A CA 1
ATOM 1386 C C . ASN A 1 175 ? 5.469 10.878 -6.777 1.00 95.50 175 ASN A C 1
ATOM 1388 O O . ASN A 1 175 ? 4.325 11.139 -6.399 1.00 95.50 175 ASN A O 1
ATOM 1392 N N . SER A 1 176 ? 6.491 10.680 -5.947 1.00 93.00 176 SER A N 1
ATOM 1393 C CA . SER A 1 176 ? 6.402 11.032 -4.531 1.00 93.00 176 SER A CA 1
ATOM 1394 C C . SER A 1 176 ? 6.750 12.512 -4.343 1.00 93.00 176 SER A C 1
ATOM 1396 O O . SER A 1 176 ? 7.103 13.220 -5.291 1.00 93.00 176 SER A O 1
ATOM 1398 N N . ALA A 1 177 ? 6.652 13.000 -3.110 1.00 90.62 177 ALA A N 1
ATOM 1399 C CA . ALA A 1 177 ? 7.139 14.330 -2.761 1.00 90.62 177 ALA A CA 1
ATOM 1400 C C . ALA A 1 177 ? 8.674 14.458 -2.852 1.00 90.62 177 ALA A C 1
ATOM 1402 O O . ALA A 1 177 ? 9.174 15.578 -2.947 1.00 90.62 177 ALA A O 1
ATOM 1403 N N . ASN A 1 178 ? 9.405 13.336 -2.839 1.00 89.00 178 ASN A N 1
ATOM 1404 C CA . ASN A 1 178 ? 10.866 13.302 -2.731 1.00 89.00 178 ASN A CA 1
ATOM 1405 C C . ASN A 1 178 ? 11.549 12.777 -4.006 1.00 89.00 178 ASN A C 1
ATOM 1407 O O . ASN A 1 178 ? 12.648 13.217 -4.332 1.00 89.00 178 ASN A O 1
ATOM 1411 N N . THR A 1 179 ? 10.880 11.898 -4.754 1.00 91.25 179 THR A N 1
ATOM 1412 C CA . THR A 1 179 ? 11.419 11.227 -5.939 1.00 91.25 179 THR A CA 1
ATOM 1413 C C . THR A 1 179 ? 10.419 11.293 -7.089 1.00 91.25 179 THR A C 1
ATOM 1415 O O . THR A 1 179 ? 9.260 10.871 -6.990 1.00 91.25 179 THR A O 1
ATOM 1418 N N . ALA A 1 180 ? 10.880 11.829 -8.218 1.00 93.88 180 ALA A N 1
ATOM 1419 C CA . ALA A 1 180 ? 10.127 11.794 -9.461 1.00 93.88 180 ALA A CA 1
ATOM 1420 C C . ALA A 1 180 ? 10.189 10.392 -10.076 1.00 93.88 180 ALA A C 1
ATOM 1422 O O . ALA A 1 180 ? 11.225 9.737 -10.045 1.00 93.88 180 ALA A O 1
ATOM 1423 N N . HIS A 1 181 ? 9.079 9.960 -10.673 1.00 95.75 181 HIS A N 1
ATOM 1424 C CA . HIS A 1 181 ? 8.998 8.725 -11.454 1.00 95.75 181 HIS A CA 1
ATOM 1425 C C . HIS A 1 181 ? 9.446 7.474 -10.679 1.00 95.75 181 HIS A C 1
ATOM 1427 O O . HIS A 1 181 ? 10.160 6.611 -11.189 1.00 95.75 181 HIS A O 1
ATOM 1433 N N . LEU A 1 182 ? 8.983 7.375 -9.435 1.00 97.12 182 LEU A N 1
ATOM 1434 C CA . LEU A 1 182 ? 9.142 6.198 -8.597 1.00 97.12 182 LEU A CA 1
ATOM 1435 C C . LEU A 1 182 ? 8.272 5.055 -9.136 1.00 97.12 182 LEU A C 1
ATOM 1437 O O . LEU A 1 182 ? 7.102 5.257 -9.481 1.00 97.12 182 LEU A O 1
ATOM 1441 N N . ALA A 1 183 ? 8.817 3.843 -9.156 1.00 97.75 183 ALA A N 1
ATOM 1442 C CA . ALA A 1 183 ? 8.072 2.631 -9.465 1.00 97.75 183 ALA A CA 1
ATOM 1443 C C . ALA A 1 183 ? 8.417 1.509 -8.486 1.00 97.75 183 ALA A C 1
ATOM 1445 O O . ALA A 1 183 ? 9.575 1.295 -8.148 1.00 97.75 183 ALA A O 1
ATOM 1446 N N . ILE A 1 184 ? 7.404 0.771 -8.049 1.00 98.38 184 ILE A N 1
ATOM 1447 C CA . ILE A 1 184 ? 7.550 -0.388 -7.175 1.00 98.38 184 ILE A CA 1
ATOM 1448 C C . ILE A 1 184 ? 6.890 -1.570 -7.870 1.00 98.38 184 ILE A C 1
ATOM 1450 O O . ILE A 1 184 ? 5.687 -1.550 -8.131 1.00 98.38 184 ILE A O 1
ATOM 1454 N N . ASP A 1 185 ? 7.684 -2.589 -8.180 1.00 98.31 185 ASP A N 1
ATOM 1455 C CA . ASP A 1 185 ? 7.191 -3.844 -8.737 1.00 98.31 185 ASP A CA 1
ATOM 1456 C C . ASP A 1 185 ? 7.003 -4.850 -7.606 1.00 98.31 185 ASP A C 1
ATOM 1458 O O . ASP A 1 185 ? 7.918 -5.081 -6.815 1.00 98.31 185 ASP A O 1
ATOM 1462 N N . VAL A 1 186 ? 5.831 -5.479 -7.563 1.00 98.31 186 VAL A N 1
ATOM 1463 C CA . VAL A 1 186 ? 5.491 -6.527 -6.599 1.00 98.31 186 VAL A CA 1
ATOM 1464 C C . VAL A 1 186 ? 5.131 -7.803 -7.352 1.00 98.31 186 VAL A C 1
ATOM 1466 O O . VAL A 1 186 ? 4.094 -7.883 -8.019 1.00 98.31 186 VAL A O 1
ATOM 1469 N N . ASP A 1 187 ? 5.986 -8.812 -7.231 1.00 97.31 187 ASP A N 1
ATOM 1470 C CA . ASP A 1 187 ? 5.760 -10.157 -7.752 1.00 97.31 187 ASP A CA 1
ATOM 1471 C C . ASP A 1 187 ? 5.276 -11.045 -6.603 1.00 97.31 187 ASP A C 1
ATOM 1473 O O . ASP A 1 187 ? 6.047 -11.541 -5.779 1.00 97.31 187 ASP A O 1
ATOM 1477 N N . LEU A 1 188 ? 3.954 -11.201 -6.537 1.00 94.56 188 LEU A N 1
ATOM 1478 C CA . LEU A 1 188 ? 3.285 -11.945 -5.474 1.00 94.56 188 LEU A CA 1
ATOM 1479 C C . LEU A 1 188 ? 3.533 -13.455 -5.561 1.00 94.56 188 LEU A C 1
ATOM 1481 O O . LEU A 1 188 ? 3.467 -14.128 -4.539 1.00 94.56 188 LEU A O 1
ATOM 1485 N N . GLU A 1 189 ? 3.796 -13.995 -6.754 1.00 92.56 189 GLU A N 1
ATOM 1486 C CA . GLU A 1 189 ? 3.997 -15.438 -6.944 1.00 92.56 189 GLU A CA 1
ATOM 1487 C C . GLU A 1 189 ? 5.388 -15.865 -6.477 1.00 92.56 189 GLU A C 1
ATOM 1489 O O . GLU A 1 189 ? 5.540 -16.916 -5.858 1.00 92.56 189 GLU A O 1
ATOM 1494 N N . ASN A 1 190 ? 6.388 -15.016 -6.713 1.00 95.44 190 ASN A N 1
ATOM 1495 C CA . ASN A 1 190 ? 7.747 -15.223 -6.219 1.00 95.44 190 ASN A CA 1
ATOM 1496 C C . ASN A 1 190 ? 7.998 -14.583 -4.846 1.00 95.44 190 ASN A C 1
ATOM 1498 O O . ASN A 1 190 ? 9.109 -14.700 -4.330 1.00 95.44 190 ASN A O 1
ATOM 1502 N N . ALA A 1 191 ? 6.993 -13.916 -4.270 1.00 96.56 191 ALA A N 1
ATOM 1503 C CA . ALA A 1 191 ? 7.054 -13.220 -2.988 1.00 96.56 191 ALA A CA 1
ATOM 1504 C C . ALA A 1 191 ? 8.244 -12.244 -2.888 1.00 96.56 191 ALA A C 1
ATOM 1506 O O . ALA A 1 191 ? 8.997 -12.233 -1.913 1.00 96.56 191 ALA A O 1
ATOM 1507 N N . VAL A 1 192 ? 8.431 -11.431 -3.929 1.00 97.44 192 VAL A N 1
ATOM 1508 C CA . VAL A 1 192 ? 9.508 -10.435 -4.016 1.00 97.44 192 VAL A CA 1
ATOM 1509 C C . VAL A 1 192 ? 8.975 -9.077 -4.434 1.00 97.44 192 VAL A C 1
ATOM 1511 O O . VAL A 1 192 ? 7.941 -8.959 -5.097 1.00 97.44 192 VAL A O 1
ATOM 1514 N N . TRP A 1 193 ? 9.720 -8.045 -4.070 1.00 97.88 193 TRP A N 1
ATOM 1515 C CA . TRP A 1 193 ? 9.454 -6.681 -4.488 1.00 97.88 193 TRP A CA 1
ATOM 1516 C C . TRP A 1 193 ? 10.757 -5.979 -4.876 1.00 97.88 193 TRP A C 1
ATOM 1518 O O . TRP A 1 193 ? 11.851 -6.357 -4.443 1.00 97.88 193 TRP A O 1
ATOM 1528 N N . ARG A 1 194 ? 10.638 -4.942 -5.705 1.00 97.31 194 ARG A N 1
ATOM 1529 C CA . ARG A 1 194 ? 11.733 -4.015 -6.006 1.00 97.31 194 ARG A CA 1
ATOM 1530 C C . ARG A 1 194 ? 11.222 -2.600 -6.178 1.00 97.31 194 ARG A C 1
ATOM 1532 O O . ARG A 1 194 ? 10.151 -2.381 -6.739 1.00 97.31 194 ARG A O 1
ATOM 1539 N N . MET A 1 195 ? 12.019 -1.650 -5.724 1.00 97.19 195 MET A N 1
ATOM 1540 C CA . MET A 1 195 ? 11.835 -0.227 -5.942 1.00 97.19 195 MET A CA 1
ATOM 1541 C C . MET A 1 195 ? 12.813 0.235 -7.015 1.00 97.19 195 MET A C 1
ATOM 1543 O O . MET A 1 195 ? 14.007 -0.072 -6.973 1.00 97.19 195 MET A O 1
ATOM 1547 N N . MET A 1 196 ? 12.306 0.996 -7.970 1.00 96.62 196 MET A N 1
ATOM 1548 C CA . MET A 1 196 ? 13.054 1.514 -9.099 1.00 96.62 196 MET A CA 1
ATOM 1549 C C . MET A 1 196 ? 12.799 3.004 -9.256 1.00 96.62 196 MET A C 1
ATOM 1551 O O . MET A 1 196 ? 11.716 3.512 -8.961 1.00 96.62 196 MET A O 1
ATOM 1555 N N . GLU A 1 197 ? 13.799 3.671 -9.805 1.00 96.25 197 GLU A N 1
ATOM 1556 C CA . GLU A 1 197 ? 13.689 5.023 -10.321 1.00 96.25 197 GLU A CA 1
ATOM 1557 C C . GLU A 1 197 ? 13.698 4.970 -11.845 1.00 96.25 197 GLU A C 1
ATOM 1559 O O . GLU A 1 197 ? 14.488 4.243 -12.462 1.00 96.25 197 GLU A O 1
ATOM 1564 N N . LEU A 1 198 ? 12.765 5.697 -12.445 1.00 96.31 198 LEU A N 1
ATOM 1565 C CA . LEU A 1 198 ? 12.583 5.745 -13.882 1.00 96.31 198 LEU A CA 1
ATOM 1566 C C . LEU A 1 198 ? 13.160 7.050 -14.434 1.00 96.31 198 LEU A C 1
ATOM 1568 O O . LEU A 1 198 ? 12.971 8.114 -13.850 1.00 96.31 198 LEU A O 1
ATOM 1572 N N . ASP A 1 199 ? 13.797 6.997 -15.603 1.00 95.12 199 ASP A N 1
ATOM 1573 C CA . ASP A 1 199 ? 14.333 8.201 -16.262 1.00 95.12 199 ASP A CA 1
ATOM 1574 C C . ASP A 1 199 ? 13.251 9.091 -16.911 1.00 95.12 199 ASP A C 1
ATOM 1576 O O . ASP A 1 199 ? 13.550 10.135 -17.493 1.00 95.12 199 ASP A O 1
ATOM 1580 N N . GLY A 1 200 ? 11.981 8.703 -16.786 1.00 94.81 200 GLY A N 1
ATOM 1581 C CA . GLY A 1 200 ? 10.835 9.417 -17.321 1.00 94.81 200 GLY A CA 1
ATOM 1582 C C . GLY A 1 200 ? 9.499 8.904 -16.771 1.00 94.81 200 GLY A C 1
ATOM 1583 O O . GLY A 1 200 ? 9.443 7.909 -16.046 1.00 94.81 200 GLY A O 1
ATOM 1584 N N . PRO A 1 201 ? 8.383 9.570 -17.112 1.00 93.62 201 PRO A N 1
ATOM 1585 C CA . PRO A 1 201 ? 7.069 9.224 -16.586 1.00 93.62 201 PRO A CA 1
ATOM 1586 C C . PRO A 1 201 ? 6.580 7.869 -17.107 1.00 93.62 201 PRO A C 1
ATOM 1588 O O . PRO A 1 201 ? 6.550 7.632 -18.318 1.00 93.62 201 PRO A O 1
ATOM 1591 N N . ASP A 1 202 ? 6.060 7.025 -16.210 1.00 94.31 202 ASP A N 1
ATOM 1592 C CA . ASP A 1 202 ? 5.465 5.733 -16.571 1.00 94.31 202 ASP A CA 1
ATOM 1593 C C . ASP A 1 202 ? 4.062 5.882 -17.190 1.00 94.31 202 ASP A C 1
ATOM 1595 O O . ASP A 1 202 ? 3.014 5.584 -16.603 1.00 94.31 202 ASP A O 1
ATOM 1599 N N . LYS A 1 203 ? 4.037 6.376 -18.431 1.00 92.75 203 LYS A N 1
ATOM 1600 C CA . LYS A 1 203 ? 2.809 6.527 -19.223 1.00 92.75 203 LYS A CA 1
ATOM 1601 C C . LYS A 1 203 ? 2.122 5.180 -19.469 1.00 92.75 203 LYS A C 1
ATOM 1603 O O . LYS A 1 203 ? 0.898 5.153 -19.596 1.00 92.75 203 LYS A O 1
ATOM 1608 N N . ARG A 1 204 ? 2.887 4.080 -19.514 1.00 91.38 204 ARG A N 1
ATOM 1609 C CA . ARG A 1 204 ? 2.373 2.728 -19.760 1.00 91.38 204 ARG A CA 1
ATOM 1610 C C . ARG A 1 204 ? 1.523 2.254 -18.589 1.00 91.38 204 ARG A C 1
ATOM 1612 O O . ARG A 1 204 ? 0.366 1.895 -18.803 1.00 91.38 204 ARG A O 1
ATOM 1619 N N . THR A 1 205 ? 2.060 2.297 -17.372 1.00 93.00 205 THR A N 1
ATOM 1620 C CA . THR A 1 205 ? 1.329 1.884 -16.163 1.00 93.00 205 THR A CA 1
ATOM 1621 C C . THR A 1 205 ? 0.114 2.774 -15.936 1.00 93.00 205 THR A C 1
ATOM 1623 O O . THR A 1 205 ? -0.983 2.267 -15.709 1.00 93.00 205 THR A O 1
ATOM 1626 N N . LYS A 1 206 ? 0.251 4.094 -16.120 1.00 92.56 206 LYS A N 1
ATOM 1627 C CA . LYS A 1 206 ? -0.885 5.025 -16.050 1.00 92.56 206 LYS A CA 1
ATOM 1628 C C . LYS A 1 206 ? -1.996 4.673 -17.045 1.00 92.56 206 LYS A C 1
ATOM 1630 O O . LYS A 1 206 ? -3.171 4.634 -16.679 1.00 92.56 206 LYS A O 1
ATOM 1635 N N . TRP A 1 207 ? -1.655 4.413 -18.306 1.00 89.94 207 TRP A N 1
ATOM 1636 C CA . TRP A 1 207 ? -2.651 4.035 -19.308 1.00 89.94 207 TRP A CA 1
ATOM 1637 C C . TRP A 1 207 ? -3.295 2.678 -18.994 1.00 89.94 207 TRP A C 1
ATOM 1639 O O . TRP A 1 207 ? -4.515 2.550 -19.089 1.00 89.94 207 TRP A O 1
ATOM 1649 N N . ALA A 1 208 ? -2.513 1.689 -18.556 1.00 88.75 208 ALA A N 1
ATOM 1650 C CA . ALA A 1 208 ? -3.038 0.383 -18.166 1.00 88.75 208 ALA A CA 1
ATOM 1651 C C . ALA A 1 208 ? -3.997 0.479 -16.964 1.00 88.75 208 ALA A C 1
ATOM 1653 O O . ALA A 1 208 ? -5.035 -0.183 -16.955 1.00 88.75 208 ALA A O 1
ATOM 1654 N N . ALA A 1 209 ? -3.686 1.349 -16.000 1.00 89.00 209 ALA A N 1
ATOM 1655 C CA . ALA A 1 209 ? -4.482 1.584 -14.803 1.00 89.00 209 ALA A CA 1
ATOM 1656 C C . ALA A 1 209 ? -5.823 2.282 -15.088 1.00 89.00 209 ALA A C 1
ATOM 1658 O O . ALA A 1 209 ? -6.870 1.818 -14.631 1.00 89.00 209 ALA A O 1
ATOM 1659 N N . VAL A 1 210 ? -5.809 3.402 -15.825 1.00 86.44 210 VAL A N 1
ATOM 1660 C CA . VAL A 1 210 ? -7.001 4.263 -16.004 1.00 86.44 210 VAL A CA 1
ATOM 1661 C C . VAL A 1 210 ? -7.389 4.523 -17.460 1.00 86.44 210 VAL A C 1
ATOM 1663 O O . VAL A 1 210 ? -8.566 4.743 -17.750 1.00 86.44 210 VAL A O 1
ATOM 1666 N N . GLY A 1 211 ? -6.433 4.482 -18.388 1.00 71.94 211 GLY A N 1
ATOM 1667 C CA . GLY A 1 211 ? -6.651 4.764 -19.813 1.00 71.94 211 GLY A CA 1
ATOM 1668 C C . GLY A 1 211 ? -7.438 3.670 -20.535 1.00 71.94 211 GLY A C 1
ATOM 1669 O O . GLY A 1 211 ? -8.334 3.975 -21.319 1.00 71.94 211 GLY A O 1
ATOM 1670 N N . ARG A 1 212 ? -7.205 2.396 -20.194 1.00 68.69 212 ARG A N 1
ATOM 1671 C CA . ARG A 1 212 ? -7.867 1.238 -20.826 1.00 68.69 212 ARG A CA 1
ATOM 1672 C C . ARG A 1 212 ? -9.399 1.279 -20.754 1.00 68.69 212 ARG A C 1
ATOM 1674 O O . ARG A 1 212 ? -10.059 0.767 -21.649 1.00 68.69 212 ARG A O 1
ATOM 1681 N N . LYS A 1 213 ? -9.975 1.876 -19.703 1.00 66.75 213 LYS A N 1
ATOM 1682 C CA . LYS A 1 213 ? -11.438 2.008 -19.540 1.00 66.75 213 LYS A CA 1
ATOM 1683 C C . LYS A 1 213 ? -12.047 3.096 -20.438 1.00 66.75 213 LYS A C 1
ATOM 1685 O O . LYS A 1 213 ? -13.259 3.106 -20.624 1.00 66.75 213 LYS A O 1
ATOM 1690 N N . ARG A 1 214 ? -11.234 4.036 -20.935 1.00 61.84 214 ARG A N 1
ATOM 1691 C CA . ARG A 1 214 ? -11.676 5.204 -21.718 1.00 61.84 214 ARG A CA 1
ATOM 1692 C C . ARG A 1 214 ? -11.379 5.048 -23.208 1.00 61.84 214 ARG A C 1
ATOM 1694 O O . ARG A 1 214 ? -12.199 5.445 -24.030 1.00 61.84 214 ARG A O 1
ATOM 1701 N N . ASP A 1 215 ? -10.261 4.411 -23.543 1.00 61.31 215 ASP A N 1
ATOM 1702 C CA . ASP A 1 215 ? -9.778 4.290 -24.916 1.00 61.31 215 ASP A CA 1
ATOM 1703 C C . ASP A 1 215 ? -10.037 2.880 -25.464 1.00 61.31 215 ASP A C 1
ATOM 1705 O O . ASP A 1 215 ? -9.172 2.007 -25.444 1.00 61.31 215 ASP A O 1
ATOM 1709 N N . ASN A 1 216 ? -11.245 2.646 -25.983 1.00 59.41 216 ASN A N 1
ATOM 1710 C CA . ASN A 1 216 ? -11.637 1.350 -26.561 1.00 59.41 216 ASN A CA 1
ATOM 1711 C C . ASN A 1 216 ? -10.983 1.035 -27.925 1.00 59.41 216 ASN A C 1
ATOM 1713 O O . ASN A 1 216 ? -11.267 -0.018 -28.492 1.00 59.41 216 ASN A O 1
ATOM 1717 N N . ALA A 1 217 ? -10.163 1.927 -28.493 1.00 57.22 217 ALA A N 1
ATOM 1718 C CA . ALA A 1 217 ? -9.900 1.912 -29.937 1.00 57.22 217 ALA A CA 1
ATOM 1719 C C . ALA A 1 217 ? -8.436 1.718 -30.378 1.00 57.22 217 ALA A C 1
ATOM 1721 O O . ALA A 1 217 ? -8.226 1.335 -31.527 1.00 57.22 217 ALA A O 1
ATOM 1722 N N . PHE A 1 218 ? -7.417 1.935 -29.535 1.00 67.62 218 PHE A N 1
ATOM 1723 C CA . PHE A 1 218 ? -6.023 1.726 -29.956 1.00 67.62 218 PHE A CA 1
ATOM 1724 C C . PHE A 1 218 ? -5.077 1.517 -28.769 1.00 67.62 218 PHE A C 1
ATOM 1726 O O . PHE A 1 218 ? -5.182 2.223 -27.771 1.00 67.62 218 PHE A O 1
ATOM 1733 N N . LEU A 1 219 ? -4.138 0.570 -28.888 1.00 75.50 219 LEU A N 1
ATOM 1734 C CA . LEU A 1 219 ? -3.020 0.428 -27.951 1.00 75.50 219 LEU A CA 1
ATOM 1735 C C . LEU A 1 219 ? -1.993 1.528 -28.257 1.00 75.50 219 LEU A C 1
ATOM 1737 O O . LEU A 1 219 ? -1.384 1.485 -29.329 1.00 75.50 219 LEU A O 1
ATOM 1741 N N . PRO A 1 220 ? -1.788 2.521 -27.376 1.00 81.06 220 PRO A N 1
ATOM 1742 C CA . PRO A 1 220 ? -0.836 3.580 -27.659 1.00 81.06 220 PRO A CA 1
ATOM 1743 C C . PRO A 1 220 ? 0.597 3.044 -27.634 1.00 81.06 220 PRO A C 1
ATOM 1745 O O . PRO A 1 220 ? 0.943 2.153 -26.856 1.00 81.06 220 PRO A O 1
ATOM 1748 N N . ALA A 1 221 ? 1.441 3.611 -28.493 1.00 83.56 221 ALA A N 1
ATOM 1749 C CA . ALA A 1 221 ? 2.876 3.400 -28.415 1.00 83.56 221 ALA A CA 1
ATOM 1750 C C . ALA A 1 221 ? 3.435 4.226 -27.251 1.00 83.56 221 ALA A C 1
ATOM 1752 O O . ALA A 1 221 ? 3.135 5.414 -27.118 1.00 83.56 221 ALA A O 1
ATOM 1753 N N . PHE A 1 222 ? 4.253 3.594 -26.416 1.00 87.00 222 PHE A N 1
ATOM 1754 C CA . PHE A 1 222 ? 4.953 4.260 -25.325 1.00 87.00 222 PHE A CA 1
ATOM 1755 C C . PHE A 1 222 ? 6.440 4.310 -25.639 1.00 87.00 222 PHE A C 1
ATOM 1757 O O . PHE A 1 222 ? 7.000 3.340 -26.150 1.00 87.00 222 PHE A O 1
ATOM 1764 N N . GLU A 1 223 ? 7.072 5.426 -25.294 1.00 85.94 223 GLU A N 1
ATOM 1765 C CA . GLU A 1 223 ? 8.527 5.517 -25.259 1.00 85.94 223 GLU A CA 1
ATOM 1766 C C . GLU A 1 223 ? 9.078 4.518 -24.235 1.00 85.94 223 GLU A C 1
ATOM 1768 O O . GLU A 1 223 ? 8.434 4.213 -23.224 1.00 85.94 223 GLU A O 1
ATOM 1773 N N . ASN A 1 224 ? 10.264 3.984 -24.519 1.00 86.69 224 ASN A N 1
ATOM 1774 C CA . ASN A 1 224 ? 10.972 3.166 -23.548 1.00 86.69 224 ASN A CA 1
ATOM 1775 C C . ASN A 1 224 ? 11.526 4.076 -22.456 1.00 86.69 224 ASN A C 1
ATOM 1777 O O . ASN A 1 224 ? 12.131 5.102 -22.751 1.00 86.69 224 ASN A O 1
ATOM 1781 N N . VAL A 1 225 ? 11.311 3.662 -21.215 1.00 91.25 225 VAL A N 1
ATOM 1782 C CA . VAL A 1 225 ? 11.783 4.347 -20.015 1.00 91.25 225 VAL A CA 1
ATOM 1783 C C . VAL A 1 225 ? 12.813 3.428 -19.373 1.00 91.25 225 VAL A C 1
ATOM 1785 O O . VAL A 1 225 ? 12.513 2.248 -19.134 1.00 91.25 225 VAL A O 1
ATOM 1788 N N . ASN A 1 226 ? 14.026 3.930 -19.151 1.00 93.31 226 ASN A N 1
ATOM 1789 C CA . ASN A 1 226 ? 15.054 3.167 -18.458 1.00 93.31 226 ASN A CA 1
ATOM 1790 C C . ASN A 1 226 ? 14.685 3.044 -16.982 1.00 93.31 226 ASN A C 1
ATOM 1792 O O . ASN A 1 226 ? 14.105 3.947 -16.382 1.00 93.31 226 ASN A O 1
ATOM 1796 N N . GLN A 1 227 ? 15.015 1.893 -16.406 1.00 94.19 227 GLN A N 1
ATOM 1797 C CA . GLN A 1 227 ? 14.632 1.527 -15.047 1.00 94.19 227 GLN A CA 1
ATOM 1798 C C . GLN A 1 227 ? 15.910 1.229 -14.277 1.00 94.19 227 GLN A C 1
ATOM 1800 O O . GLN A 1 227 ? 16.652 0.319 -14.651 1.00 94.19 227 GLN A O 1
ATOM 1805 N N . THR A 1 228 ? 16.165 1.994 -13.221 1.00 96.31 228 THR A N 1
ATOM 1806 C CA . THR A 1 228 ? 17.301 1.764 -12.327 1.00 96.31 228 THR A CA 1
ATOM 1807 C C . THR A 1 228 ? 16.769 1.205 -11.021 1.00 96.31 228 THR A C 1
ATOM 1809 O O . THR A 1 228 ? 16.023 1.879 -10.312 1.00 96.31 228 THR A O 1
ATOM 1812 N N . GLU A 1 229 ? 17.117 -0.040 -10.706 1.00 96.31 229 GLU A N 1
ATOM 1813 C CA . GLU A 1 229 ? 16.754 -0.646 -9.427 1.00 96.31 229 GLU A CA 1
ATOM 1814 C C . GLU A 1 229 ? 17.524 0.041 -8.297 1.00 96.31 229 GLU A C 1
ATOM 1816 O O . GLU A 1 229 ? 18.749 0.150 -8.347 1.00 96.31 229 GLU A O 1
ATOM 1821 N N . ARG A 1 230 ? 16.792 0.520 -7.290 1.00 94.06 230 ARG A N 1
ATOM 1822 C CA . ARG A 1 230 ? 17.368 1.145 -6.096 1.00 94.06 230 ARG A CA 1
ATOM 1823 C C . ARG A 1 230 ? 17.441 0.161 -4.946 1.00 94.06 230 ARG A C 1
ATOM 1825 O O . ARG A 1 230 ? 18.462 0.082 -4.274 1.00 94.06 230 ARG A O 1
ATOM 1832 N N . LEU A 1 231 ? 16.345 -0.557 -4.715 1.00 94.19 231 LEU A N 1
ATOM 1833 C CA . LEU A 1 231 ? 16.184 -1.475 -3.594 1.00 94.19 231 LEU A CA 1
ATOM 1834 C C . LEU A 1 231 ? 15.367 -2.684 -4.028 1.00 94.19 231 LEU A C 1
ATOM 1836 O O . LEU A 1 231 ? 14.514 -2.586 -4.909 1.00 94.19 231 LEU A O 1
ATOM 1840 N N . ASN A 1 232 ? 15.593 -3.809 -3.367 1.00 96.31 232 ASN A N 1
ATOM 1841 C CA . ASN A 1 232 ? 14.808 -5.017 -3.543 1.00 96.31 232 ASN A CA 1
ATOM 1842 C C . ASN A 1 232 ? 14.675 -5.763 -2.217 1.00 96.31 232 ASN A C 1
ATOM 1844 O O . ASN A 1 232 ? 15.382 -5.469 -1.252 1.00 96.31 232 ASN A O 1
ATOM 1848 N N . GLY A 1 233 ? 13.753 -6.716 -2.191 1.00 96.38 233 GLY A N 1
ATOM 1849 C CA . GLY A 1 233 ? 13.556 -7.558 -1.030 1.00 96.38 233 GLY A CA 1
ATOM 1850 C C . GLY A 1 233 ? 12.514 -8.637 -1.246 1.00 96.38 233 GLY A C 1
ATOM 1851 O O . GLY A 1 233 ? 12.097 -8.951 -2.369 1.00 96.38 233 GLY A O 1
ATOM 1852 N N . THR A 1 234 ? 12.123 -9.231 -0.132 1.00 97.31 234 THR A N 1
ATOM 1853 C CA . THR A 1 234 ? 11.270 -10.407 -0.055 1.00 97.31 234 THR A CA 1
ATOM 1854 C C . THR A 1 234 ? 10.024 -10.125 0.774 1.00 97.31 234 THR A C 1
ATOM 1856 O O . THR A 1 234 ? 9.924 -9.132 1.493 1.00 97.31 234 THR A O 1
ATOM 1859 N N . ILE A 1 235 ? 9.023 -10.983 0.612 1.00 96.44 235 ILE A N 1
ATOM 1860 C CA . ILE A 1 235 ? 7.781 -10.959 1.375 1.00 96.44 235 ILE A CA 1
ATOM 1861 C C . ILE A 1 235 ? 7.635 -12.337 2.008 1.00 96.44 235 ILE A C 1
ATOM 1863 O O . ILE A 1 235 ? 7.489 -13.340 1.316 1.00 96.44 235 ILE A O 1
ATOM 1867 N N . GLU A 1 236 ? 7.657 -12.404 3.330 1.00 95.31 236 GLU A N 1
ATOM 1868 C CA . GLU A 1 236 ? 7.428 -13.642 4.064 1.00 95.31 236 GLU A CA 1
ATOM 1869 C C . GLU A 1 236 ? 5.980 -13.705 4.543 1.00 95.31 236 GLU A C 1
ATOM 1871 O O . GLU A 1 236 ? 5.484 -12.783 5.188 1.00 95.31 236 GLU A O 1
ATOM 1876 N N . GLN A 1 237 ? 5.295 -14.817 4.289 1.00 91.62 237 GLN A N 1
ATOM 1877 C CA . GLN A 1 237 ? 3.993 -15.058 4.900 1.00 91.62 237 GLN A CA 1
ATOM 1878 C C . GLN A 1 237 ? 4.171 -15.646 6.304 1.00 91.62 237 GLN A C 1
ATOM 1880 O O . GLN A 1 237 ? 4.787 -16.698 6.475 1.00 91.62 237 GLN A O 1
ATOM 1885 N N . ARG A 1 238 ? 3.593 -14.989 7.313 1.00 88.75 238 ARG A N 1
ATOM 1886 C CA . ARG A 1 238 ? 3.598 -15.433 8.714 1.00 88.75 238 ARG A CA 1
ATOM 1887 C C . ARG A 1 238 ? 2.165 -15.522 9.224 1.00 88.75 238 ARG A C 1
ATOM 1889 O O . ARG A 1 238 ? 1.630 -14.584 9.809 1.00 88.75 238 ARG A O 1
ATOM 1896 N N . GLY A 1 239 ? 1.526 -16.661 8.957 1.00 85.88 239 GLY A N 1
ATOM 1897 C CA . GLY A 1 239 ? 0.111 -16.865 9.269 1.00 85.88 239 GLY A CA 1
ATOM 1898 C C . GLY A 1 239 ? -0.778 -15.872 8.499 1.00 85.88 239 GLY A C 1
ATOM 1899 O O . GLY A 1 239 ? -0.655 -15.807 7.272 1.00 85.88 239 GLY A O 1
ATOM 1900 N N . PRO A 1 240 ? -1.643 -15.094 9.180 1.00 87.31 240 PRO A N 1
ATOM 1901 C CA . PRO A 1 240 ? -2.506 -14.099 8.536 1.00 87.31 240 PRO A CA 1
ATOM 1902 C C . PRO A 1 240 ? -1.787 -12.781 8.192 1.00 87.31 240 PRO A C 1
ATOM 1904 O O . PRO A 1 240 ? -2.413 -11.808 7.753 1.00 87.31 240 PRO A O 1
ATOM 1907 N N . HIS A 1 241 ? -0.479 -12.706 8.439 1.00 92.12 241 HIS A N 1
ATOM 1908 C CA . HIS A 1 241 ? 0.332 -11.504 8.290 1.00 92.12 241 HIS A CA 1
ATOM 1909 C C . HIS A 1 241 ? 1.390 -11.678 7.203 1.00 92.12 241 HIS A C 1
ATOM 1911 O O . HIS A 1 241 ? 1.791 -12.796 6.869 1.00 92.12 241 HIS A O 1
ATOM 1917 N N . LEU A 1 242 ? 1.872 -10.556 6.681 1.00 94.44 242 LEU A N 1
ATOM 1918 C CA . LEU A 1 242 ? 3.062 -10.510 5.841 1.00 94.44 242 LEU A CA 1
ATOM 1919 C C . LEU A 1 242 ? 4.178 -9.797 6.581 1.00 94.44 242 LEU A C 1
ATOM 1921 O O . LEU A 1 242 ? 3.943 -8.831 7.302 1.00 94.44 242 LEU A O 1
ATOM 1925 N N . TRP A 1 243 ? 5.391 -10.269 6.368 1.00 95.19 243 TRP A N 1
ATOM 1926 C CA . TRP A 1 243 ? 6.603 -9.744 6.957 1.00 95.19 243 TRP A CA 1
ATOM 1927 C C . TRP A 1 243 ? 7.557 -9.311 5.845 1.00 95.19 243 TRP A C 1
ATOM 1929 O O . TRP A 1 243 ? 7.757 -10.050 4.881 1.00 95.19 243 TRP A O 1
ATOM 1939 N N . ILE A 1 244 ? 8.118 -8.111 5.970 1.00 95.31 244 ILE A N 1
ATOM 1940 C CA . ILE A 1 244 ? 9.138 -7.571 5.067 1.00 95.31 244 ILE A CA 1
ATOM 1941 C C . ILE A 1 244 ? 10.442 -7.528 5.870 1.00 95.31 244 ILE A C 1
ATOM 1943 O O . ILE A 1 244 ? 10.629 -6.613 6.680 1.00 95.31 244 ILE A O 1
ATOM 1947 N N . PRO A 1 245 ? 11.308 -8.546 5.733 1.00 92.50 245 PRO A N 1
ATOM 1948 C CA . PRO A 1 245 ? 12.445 -8.727 6.626 1.00 92.50 245 PRO A CA 1
ATOM 1949 C C . PRO A 1 245 ? 13.506 -7.639 6.488 1.00 92.50 245 PRO A C 1
ATOM 1951 O O . PRO A 1 245 ? 14.180 -7.344 7.467 1.00 92.50 245 PRO A O 1
ATOM 1954 N N . GLU A 1 246 ? 13.641 -7.021 5.315 1.00 90.19 246 GLU A N 1
ATOM 1955 C CA . GLU A 1 246 ? 14.694 -6.038 5.040 1.00 90.19 246 GLU A CA 1
ATOM 1956 C C . GLU A 1 246 ? 14.585 -4.776 5.910 1.00 90.19 246 GLU A C 1
ATOM 1958 O O . GLU A 1 246 ? 15.586 -4.093 6.123 1.00 90.19 246 GLU A O 1
ATOM 1963 N N . TRP A 1 247 ? 13.391 -4.490 6.433 1.00 85.31 247 TRP A N 1
ATOM 1964 C CA . TRP A 1 247 ? 13.109 -3.310 7.257 1.00 85.31 247 TRP A CA 1
ATOM 1965 C C . TRP A 1 247 ? 12.310 -3.630 8.511 1.00 85.31 247 TRP A C 1
ATOM 1967 O O . TRP A 1 247 ? 11.712 -2.736 9.094 1.00 85.31 247 TRP A O 1
ATOM 1977 N N . GLU A 1 248 ? 12.236 -4.906 8.885 1.00 90.81 248 GLU A N 1
ATOM 1978 C CA . GLU A 1 248 ? 11.455 -5.344 10.040 1.00 90.81 248 GLU A CA 1
ATOM 1979 C C . GLU A 1 248 ? 10.016 -4.785 10.031 1.00 90.81 248 GLU A C 1
ATOM 1981 O O . GLU A 1 248 ? 9.521 -4.281 11.037 1.00 90.81 248 GLU A O 1
ATOM 1986 N N . MET A 1 249 ? 9.327 -4.855 8.883 1.00 93.25 249 MET A N 1
ATOM 1987 C CA . MET A 1 249 ? 7.934 -4.407 8.794 1.00 93.25 249 MET A CA 1
ATOM 1988 C C . MET A 1 249 ? 6.952 -5.566 8.826 1.00 93.25 249 MET A C 1
ATOM 1990 O O . MET A 1 249 ? 7.136 -6.589 8.164 1.00 93.25 249 MET A O 1
ATOM 1994 N N . LEU A 1 250 ? 5.830 -5.348 9.507 1.00 94.94 250 LEU A N 1
ATOM 1995 C CA . LEU A 1 250 ? 4.720 -6.288 9.577 1.00 94.94 250 LEU A CA 1
ATOM 1996 C C . LEU A 1 250 ? 3.456 -5.677 8.970 1.00 94.94 250 LEU A C 1
ATOM 1998 O O . LEU A 1 250 ? 2.983 -4.642 9.430 1.00 94.94 250 LEU A O 1
ATOM 2002 N N . ILE A 1 251 ? 2.856 -6.362 7.999 1.00 95.56 251 ILE A N 1
ATOM 2003 C CA . ILE A 1 251 ? 1.523 -6.060 7.471 1.00 95.56 251 ILE A CA 1
ATOM 2004 C C . ILE A 1 251 ? 0.533 -7.062 8.071 1.00 95.56 251 ILE A C 1
ATOM 2006 O O . ILE A 1 251 ? 0.522 -8.242 7.715 1.00 95.56 251 ILE A O 1
ATOM 2010 N N . GLN A 1 252 ? -0.321 -6.599 8.978 1.00 94.00 252 GLN A N 1
ATOM 2011 C CA . GLN A 1 252 ? -1.336 -7.423 9.626 1.00 94.00 252 GLN A CA 1
ATOM 2012 C C . GLN A 1 252 ? -2.650 -7.480 8.838 1.00 94.00 252 GLN A C 1
ATOM 2014 O O . GLN A 1 252 ? -3.080 -6.495 8.242 1.00 94.00 252 GLN A O 1
ATOM 2019 N N . GLY A 1 253 ? -3.322 -8.633 8.908 1.00 87.94 253 GLY A N 1
ATOM 2020 C CA . GLY A 1 253 ? -4.703 -8.829 8.454 1.00 87.94 253 GLY A CA 1
ATOM 2021 C C . GLY A 1 253 ? -4.902 -8.940 6.941 1.00 87.94 253 GLY A C 1
ATOM 2022 O O . GLY A 1 253 ? -6.039 -9.010 6.488 1.00 87.94 253 GLY A O 1
ATOM 2023 N N . ILE A 1 254 ? -3.837 -8.960 6.137 1.00 88.12 254 ILE A N 1
ATOM 2024 C CA . ILE A 1 254 ? -3.963 -8.947 4.673 1.00 88.12 254 ILE A CA 1
ATOM 2025 C C . ILE A 1 254 ? -4.359 -10.304 4.074 1.00 88.12 254 ILE A C 1
ATOM 2027 O O . ILE A 1 254 ? -5.173 -10.333 3.150 1.00 88.12 254 ILE A O 1
ATOM 2031 N N . ASP A 1 255 ? -3.850 -11.429 4.598 1.00 84.12 255 ASP A N 1
ATOM 2032 C CA . ASP A 1 255 ? -4.311 -12.753 4.142 1.00 84.12 255 ASP A CA 1
ATOM 2033 C C . ASP A 1 255 ? -5.712 -13.068 4.680 1.00 84.12 255 ASP A C 1
ATOM 2035 O O . ASP A 1 255 ? -6.515 -13.684 3.984 1.00 84.12 255 ASP A O 1
ATOM 2039 N N . ASP A 1 256 ? -6.055 -12.563 5.866 1.00 84.19 256 ASP A N 1
ATOM 2040 C CA . ASP A 1 256 ? -7.428 -12.616 6.375 1.00 84.19 256 ASP A CA 1
ATOM 2041 C C . ASP A 1 256 ? -8.372 -11.815 5.469 1.00 84.19 256 ASP A C 1
ATOM 2043 O O . ASP A 1 256 ? -9.413 -12.323 5.052 1.00 84.19 256 ASP A O 1
ATOM 2047 N N . ALA A 1 257 ? -7.975 -10.603 5.064 1.00 81.62 257 ALA A N 1
ATOM 2048 C CA . ALA A 1 257 ? -8.736 -9.768 4.135 1.00 81.62 257 ALA A CA 1
ATOM 2049 C C . ALA A 1 257 ? -8.932 -10.418 2.753 1.00 81.62 257 ALA A C 1
ATOM 2051 O O . ALA A 1 257 ? -9.916 -10.121 2.075 1.00 81.62 257 ALA A O 1
ATOM 2052 N N . ARG A 1 258 ? -8.048 -11.344 2.345 1.00 78.12 258 ARG A N 1
ATOM 2053 C CA . ARG A 1 258 ? -8.230 -12.173 1.138 1.00 78.12 258 ARG A CA 1
ATOM 2054 C C . ARG A 1 258 ? -9.467 -13.059 1.220 1.00 78.12 258 ARG A C 1
ATOM 2056 O O . ARG A 1 258 ? -10.061 -13.370 0.190 1.00 78.12 258 ARG A O 1
ATOM 2063 N N . GLN A 1 259 ? -9.770 -13.556 2.415 1.00 76.19 259 GLN A N 1
ATOM 2064 C CA . GLN A 1 259 ? -10.838 -14.524 2.670 1.00 76.19 259 GLN A CA 1
ATOM 2065 C C . GLN A 1 259 ? -12.117 -13.825 3.146 1.00 76.19 259 GLN A C 1
ATOM 2067 O O . GLN A 1 259 ? -13.219 -14.256 2.817 1.00 76.19 259 GLN A O 1
ATOM 2072 N N . HIS A 1 260 ? -11.947 -12.718 3.866 1.00 78.38 260 HIS A N 1
ATOM 2073 C CA . HIS A 1 260 ? -12.979 -11.972 4.566 1.00 78.38 260 HIS A CA 1
ATOM 2074 C C . HIS A 1 260 ? -12.851 -10.499 4.223 1.00 78.38 260 HIS A C 1
ATOM 2076 O O . HIS A 1 260 ? -12.098 -9.749 4.847 1.00 78.38 260 HIS A O 1
ATOM 2082 N N . CYS A 1 261 ? -13.601 -10.052 3.223 1.00 76.94 261 CYS A N 1
ATOM 2083 C CA . CYS A 1 261 ? -13.479 -8.678 2.763 1.00 76.94 261 CYS A CA 1
ATOM 2084 C C . CYS A 1 261 ? -13.886 -7.661 3.837 1.00 76.94 261 CYS A C 1
ATOM 2086 O O . CYS A 1 261 ? -13.426 -6.520 3.843 1.00 76.94 261 CYS A O 1
ATOM 2088 N N . GLU A 1 262 ? -14.676 -8.097 4.820 1.00 78.81 262 GLU A N 1
ATOM 2089 C CA . GLU A 1 262 ? -15.008 -7.348 6.015 1.00 78.81 262 GLU A CA 1
ATOM 2090 C C . GLU A 1 262 ? -13.780 -6.881 6.818 1.00 78.81 262 GLU A C 1
ATOM 2092 O O . GLU A 1 262 ? -13.878 -5.857 7.493 1.00 78.81 262 GLU A O 1
ATOM 2097 N N . ILE A 1 263 ? -12.634 -7.553 6.677 1.00 85.12 263 ILE A N 1
ATOM 2098 C CA . ILE A 1 263 ? -11.391 -7.281 7.411 1.00 85.12 263 ILE A CA 1
ATOM 2099 C C . ILE A 1 263 ? -10.534 -6.194 6.747 1.00 85.12 263 ILE A C 1
ATOM 2101 O O . ILE A 1 263 ? -9.734 -5.552 7.420 1.00 85.12 263 ILE A O 1
ATOM 2105 N N . GLU A 1 264 ? -10.734 -5.911 5.458 1.00 85.81 264 GLU A N 1
ATOM 2106 C CA . GLU A 1 264 ? -9.918 -4.939 4.716 1.00 85.81 264 GLU A CA 1
ATOM 2107 C C . GLU A 1 264 ? -9.755 -3.566 5.406 1.00 85.81 264 GLU A C 1
ATOM 2109 O O . GLU A 1 264 ? -8.633 -3.076 5.413 1.00 85.81 264 GLU A O 1
ATOM 2114 N N . PRO A 1 265 ? -10.780 -2.951 6.037 1.00 89.44 265 PRO A N 1
ATOM 2115 C CA . PRO A 1 265 ? -10.657 -1.672 6.736 1.00 89.44 265 PRO A CA 1
ATOM 2116 C C . PRO A 1 265 ? -9.820 -1.721 8.007 1.00 89.44 265 PRO A C 1
ATOM 2118 O O . PRO A 1 265 ? -9.693 -0.701 8.671 1.00 89.44 265 PRO A O 1
ATOM 2121 N N . PHE A 1 266 ? -9.296 -2.884 8.374 1.00 90.88 266 PHE A N 1
ATOM 2122 C CA . PHE A 1 266 ? -8.566 -3.093 9.608 1.00 90.88 266 PHE A CA 1
ATOM 2123 C C . PHE A 1 266 ? -7.096 -3.490 9.365 1.00 90.88 266 PHE A C 1
ATOM 2125 O O . PHE A 1 266 ? -6.367 -3.703 10.330 1.00 90.88 266 PHE A O 1
ATOM 2132 N N . ILE A 1 267 ? -6.631 -3.552 8.111 1.00 93.25 267 ILE A N 1
ATOM 2133 C CA . ILE A 1 267 ? -5.220 -3.801 7.776 1.00 93.25 267 ILE A CA 1
ATOM 2134 C C . ILE A 1 267 ? -4.332 -2.735 8.432 1.00 93.25 267 ILE A C 1
ATOM 2136 O O . ILE A 1 267 ? -4.624 -1.537 8.393 1.00 93.25 267 ILE A O 1
ATOM 2140 N N . ARG A 1 268 ? -3.219 -3.176 9.024 1.00 94.75 268 ARG A N 1
ATOM 2141 C CA . ARG A 1 268 ? -2.243 -2.320 9.714 1.00 94.75 268 ARG A CA 1
ATOM 2142 C C . ARG A 1 268 ? -0.831 -2.644 9.259 1.00 94.75 268 ARG A C 1
ATOM 2144 O O . ARG A 1 268 ? -0.530 -3.802 8.986 1.00 94.75 268 ARG A O 1
ATOM 2151 N N . VAL A 1 269 ? 0.024 -1.633 9.216 1.00 95.56 269 VAL A N 1
ATOM 2152 C CA . VAL A 1 269 ? 1.446 -1.763 8.901 1.00 95.56 269 VAL A CA 1
ATOM 2153 C C . VAL A 1 269 ? 2.253 -1.214 10.063 1.00 95.56 269 VAL A C 1
ATOM 2155 O O . VAL A 1 269 ? 2.105 -0.043 10.415 1.00 95.56 269 VAL A O 1
ATOM 2158 N N . PHE A 1 270 ? 3.106 -2.057 10.627 1.00 94.50 270 PHE A N 1
ATOM 2159 C CA . PHE A 1 270 ? 4.009 -1.709 11.713 1.00 94.50 270 PHE A CA 1
ATOM 2160 C C . PHE A 1 270 ? 5.443 -1.682 11.202 1.00 94.50 270 PHE A C 1
ATOM 2162 O O . PHE A 1 270 ? 5.857 -2.605 10.501 1.00 94.50 270 PHE A O 1
ATOM 2169 N N . ASP A 1 271 ? 6.176 -0.643 11.576 1.00 92.25 271 ASP A N 1
ATOM 2170 C CA . ASP A 1 271 ? 7.634 -0.621 11.569 1.00 92.25 271 ASP A CA 1
ATOM 2171 C C . ASP A 1 271 ? 8.074 -1.040 12.974 1.00 92.25 271 ASP A C 1
ATOM 2173 O O . ASP A 1 271 ? 7.918 -0.275 13.925 1.00 92.25 271 ASP A O 1
ATOM 2177 N N . VAL A 1 272 ? 8.531 -2.286 13.129 1.00 91.69 272 VAL A N 1
ATOM 2178 C CA . VAL A 1 272 ? 8.936 -2.813 14.441 1.00 91.69 272 VAL A CA 1
ATOM 2179 C C . VAL A 1 272 ? 10.445 -2.723 14.657 1.00 91.69 272 VAL A C 1
ATOM 2181 O O . VAL A 1 272 ? 10.969 -3.366 15.571 1.00 91.69 272 VAL A O 1
ATOM 2184 N N . GLN A 1 273 ? 11.146 -1.907 13.864 1.00 88.06 273 GLN A N 1
ATOM 2185 C CA . GLN A 1 273 ? 12.576 -1.719 14.019 1.00 88.06 273 GLN A CA 1
ATOM 2186 C C . GLN A 1 273 ? 12.898 -1.118 15.395 1.00 88.06 273 GLN A C 1
ATOM 2188 O O . GLN A 1 273 ? 12.491 -0.010 15.765 1.00 88.06 273 GLN A O 1
ATOM 2193 N N . GLY A 1 274 ? 13.654 -1.878 16.188 1.00 86.62 274 GLY A N 1
ATOM 2194 C CA . GLY A 1 274 ? 13.989 -1.506 17.565 1.00 86.62 274 GLY A CA 1
ATOM 2195 C C . GLY A 1 274 ? 12.827 -1.638 18.557 1.00 86.62 274 GLY A C 1
ATOM 2196 O O . GLY A 1 274 ? 12.932 -1.140 19.680 1.00 86.62 274 GLY A O 1
ATOM 2197 N N . ALA A 1 275 ? 11.730 -2.301 18.180 1.00 90.12 275 ALA A N 1
ATOM 2198 C CA . ALA A 1 275 ? 10.662 -2.637 19.110 1.00 90.12 275 ALA A CA 1
ATOM 2199 C C . ALA A 1 275 ? 11.085 -3.758 20.081 1.00 90.12 275 ALA A C 1
ATOM 2201 O O . ALA A 1 275 ? 11.872 -4.643 19.724 1.00 90.12 275 ALA A O 1
ATOM 2202 N N . PRO A 1 276 ? 10.558 -3.777 21.320 1.00 93.56 276 PRO A N 1
ATOM 2203 C CA . PRO A 1 276 ? 10.773 -4.885 22.239 1.00 93.56 276 PRO A CA 1
ATOM 2204 C C . PRO A 1 276 ? 10.332 -6.227 21.642 1.00 93.56 276 PRO A C 1
ATOM 2206 O O . PRO A 1 276 ? 9.248 -6.351 21.076 1.00 93.56 276 PRO A O 1
ATOM 2209 N N . LYS A 1 277 ? 11.139 -7.276 21.833 1.00 92.00 277 LYS A N 1
ATOM 2210 C CA . LYS A 1 277 ? 10.876 -8.616 21.274 1.00 92.00 277 LYS A CA 1
ATOM 2211 C C . LYS A 1 277 ? 9.486 -9.159 21.630 1.00 92.00 277 LYS A C 1
ATOM 2213 O O . LYS A 1 277 ? 8.815 -9.723 20.775 1.00 92.00 277 LYS A O 1
ATOM 2218 N N . ASN A 1 278 ? 9.043 -8.953 22.871 1.00 93.50 278 ASN A N 1
ATOM 2219 C CA . ASN A 1 278 ? 7.712 -9.351 23.338 1.00 93.50 278 ASN A CA 1
ATOM 2220 C C . ASN A 1 278 ? 6.582 -8.598 22.618 1.00 93.50 278 ASN A C 1
ATOM 2222 O O . ASN A 1 278 ? 5.529 -9.179 22.368 1.00 93.50 278 ASN A O 1
ATOM 2226 N N . TYR A 1 279 ? 6.795 -7.327 22.273 1.00 92.56 279 TYR A N 1
ATOM 2227 C CA . TYR A 1 279 ? 5.840 -6.539 21.505 1.00 92.56 279 TYR A CA 1
ATOM 2228 C C . TYR A 1 279 ? 5.728 -7.096 20.079 1.00 92.56 279 TYR A C 1
ATOM 2230 O O . TYR A 1 279 ? 4.632 -7.459 19.651 1.00 92.56 279 TYR A O 1
ATOM 2238 N N . THR A 1 280 ? 6.853 -7.304 19.392 1.00 91.38 280 THR A N 1
ATOM 2239 C CA . THR A 1 280 ? 6.869 -7.899 18.045 1.00 91.38 280 THR A CA 1
ATOM 2240 C C . THR A 1 280 ? 6.244 -9.298 18.019 1.00 91.38 280 THR A C 1
ATOM 2242 O O . THR A 1 280 ? 5.429 -9.600 17.149 1.00 91.38 280 THR A O 1
ATOM 2245 N N . GLU A 1 281 ? 6.554 -10.146 19.004 1.00 90.50 281 GLU A N 1
ATOM 2246 C CA . GLU A 1 281 ? 5.944 -11.475 19.156 1.00 90.50 281 GLU A CA 1
ATOM 2247 C C . GLU A 1 281 ? 4.430 -11.409 19.396 1.00 90.50 281 GLU A C 1
ATOM 2249 O O . GLU A 1 281 ? 3.702 -12.289 18.930 1.00 90.50 281 GLU A O 1
ATOM 2254 N N . SER A 1 282 ? 3.941 -10.376 20.091 1.00 91.50 282 SER A N 1
ATOM 2255 C CA . SER A 1 282 ? 2.504 -10.163 20.291 1.00 91.50 282 SER A CA 1
ATOM 2256 C C . SER A 1 282 ? 1.797 -9.760 18.995 1.00 91.50 282 SER A C 1
ATOM 2258 O O . SER A 1 282 ? 0.685 -10.217 18.737 1.00 91.50 282 SER A O 1
ATOM 2260 N N . LEU A 1 283 ? 2.460 -8.975 18.139 1.00 90.38 283 LEU A N 1
ATOM 2261 C CA . LEU A 1 283 ? 1.924 -8.582 16.838 1.00 90.38 283 LEU A CA 1
ATOM 2262 C C . LEU A 1 283 ? 1.915 -9.736 15.828 1.00 90.38 283 LEU A C 1
ATOM 2264 O O . LEU A 1 283 ? 1.100 -9.737 14.913 1.00 90.38 283 LEU A O 1
ATOM 2268 N N . MET A 1 284 ? 2.805 -10.718 15.964 1.00 88.19 284 MET A N 1
ATOM 2269 C CA . MET A 1 284 ? 2.858 -11.875 15.061 1.00 88.19 284 MET A CA 1
ATOM 2270 C C . MET A 1 284 ? 1.862 -12.990 15.423 1.00 88.19 284 MET A C 1
ATOM 2272 O O . MET A 1 284 ? 1.837 -14.024 14.751 1.00 88.19 284 MET A O 1
ATOM 2276 N N . GLN A 1 285 ? 1.061 -12.825 16.480 1.00 87.81 285 GLN A N 1
ATOM 2277 C CA . GLN A 1 285 ? 0.074 -13.830 16.871 1.00 87.81 285 GLN A CA 1
ATOM 2278 C C . GLN A 1 285 ? -1.023 -13.980 15.804 1.00 87.81 285 GLN A C 1
ATOM 2280 O O . GLN A 1 285 ? -1.507 -12.976 15.292 1.00 87.81 285 GLN A O 1
ATOM 2285 N N . PRO A 1 286 ? -1.499 -15.209 15.510 1.00 83.00 286 PRO A N 1
ATOM 2286 C CA . PRO A 1 286 ? -2.553 -15.419 14.513 1.00 83.00 286 PRO A CA 1
ATOM 2287 C C . PRO A 1 286 ? -3.850 -14.672 14.835 1.00 83.00 286 PRO A C 1
ATOM 2289 O O . PRO A 1 286 ? -4.543 -14.193 13.943 1.00 83.00 286 PRO A O 1
ATOM 2292 N N . GLN A 1 287 ? -4.192 -14.588 16.122 1.00 81.31 287 GLN A N 1
ATOM 2293 C CA . GLN A 1 287 ? -5.281 -13.744 16.588 1.00 81.31 287 GLN A CA 1
ATOM 2294 C C . GLN A 1 287 ? -4.722 -12.365 16.879 1.00 81.31 287 GLN A C 1
ATOM 2296 O O . GLN A 1 287 ? -3.909 -12.193 17.786 1.00 81.31 287 GLN A O 1
ATOM 2301 N N . TRP A 1 288 ? -5.186 -11.383 16.124 1.00 79.88 288 TRP A N 1
ATOM 2302 C CA . TRP A 1 288 ? -4.735 -10.016 16.266 1.00 79.88 288 TRP A CA 1
ATOM 2303 C C . TRP A 1 288 ? -5.874 -9.153 16.811 1.00 79.88 288 TRP A C 1
ATOM 2305 O O . TRP A 1 288 ? -7.029 -9.272 16.405 1.00 79.88 288 TRP A O 1
ATOM 2315 N N . ASN A 1 289 ? -5.546 -8.289 17.770 1.00 80.12 289 ASN A N 1
ATOM 2316 C CA . ASN A 1 289 ? -6.508 -7.373 18.367 1.00 80.12 289 ASN A CA 1
ATOM 2317 C C . ASN A 1 289 ? -6.427 -6.025 17.647 1.00 80.12 289 ASN A C 1
ATOM 2319 O O . ASN A 1 289 ? -5.395 -5.341 17.700 1.00 80.12 289 ASN A O 1
ATOM 2323 N N . TRP A 1 290 ? -7.487 -5.659 16.929 1.00 84.38 290 TRP A N 1
ATOM 2324 C CA . TRP A 1 290 ? -7.573 -4.340 16.319 1.00 84.38 290 TRP A CA 1
ATOM 2325 C C . TRP A 1 290 ? -7.885 -3.291 17.389 1.00 84.38 290 TRP A C 1
ATOM 2327 O O . TRP A 1 290 ? -8.782 -3.479 18.206 1.00 84.38 290 TRP A O 1
ATOM 2337 N N . SER A 1 291 ? -7.175 -2.165 17.345 1.00 82.56 291 SER A N 1
ATOM 2338 C CA . SER A 1 291 ? -7.444 -1.003 18.191 1.00 82.56 291 SER A CA 1
ATOM 2339 C C . SER A 1 291 ? -7.336 0.280 17.358 1.00 82.56 291 SER A C 1
ATOM 2341 O O . SER A 1 291 ? -6.418 0.376 16.531 1.00 82.56 291 SER A O 1
ATOM 2343 N N . PRO A 1 292 ? -8.244 1.259 17.547 1.00 81.44 292 PRO A N 1
ATOM 2344 C CA . PRO A 1 292 ? -8.125 2.582 16.938 1.00 81.44 292 PRO A CA 1
ATOM 2345 C C . PRO A 1 292 ? -7.088 3.460 17.652 1.00 81.44 292 PRO A C 1
ATOM 2347 O O . PRO A 1 292 ? -6.685 4.489 17.104 1.00 81.44 292 PRO A O 1
ATOM 2350 N N . GLU A 1 293 ? -6.652 3.052 18.847 1.00 84.81 293 GLU A N 1
ATOM 2351 C CA . GLU A 1 293 ? -5.722 3.800 19.685 1.00 84.81 293 GLU A CA 1
ATOM 2352 C C . GLU A 1 293 ? -4.383 4.051 18.983 1.00 84.81 293 GLU A C 1
ATOM 2354 O O . GLU A 1 293 ? -4.043 3.446 17.957 1.00 84.81 293 GLU A O 1
ATOM 2359 N N . TRP A 1 294 ? -3.654 5.018 19.530 1.00 85.88 294 TRP A N 1
ATOM 2360 C CA . TRP A 1 294 ? -2.316 5.357 19.084 1.00 85.88 294 TRP A CA 1
ATOM 2361 C C . TRP A 1 294 ? -1.326 4.234 19.413 1.00 85.88 294 TRP A C 1
ATOM 2363 O O . TRP A 1 294 ? -1.395 3.628 20.480 1.00 85.88 294 TRP A O 1
ATOM 2373 N N . ASP A 1 295 ? -0.384 3.999 18.504 1.00 90.00 295 ASP A N 1
ATOM 2374 C CA . ASP A 1 295 ? 0.722 3.062 18.672 1.00 90.00 295 ASP A CA 1
ATOM 2375 C C . ASP A 1 295 ? 1.970 3.658 17.996 1.00 90.00 295 ASP A C 1
ATOM 2377 O O . ASP A 1 295 ? 1.889 4.158 16.871 1.00 90.00 295 ASP A O 1
ATOM 2381 N N . GLU A 1 296 ? 3.109 3.649 18.694 1.00 88.38 296 GLU A N 1
ATOM 2382 C CA . GLU A 1 296 ? 4.368 4.249 18.234 1.00 88.38 296 GLU A CA 1
ATOM 2383 C C . GLU A 1 296 ? 4.902 3.589 16.954 1.00 88.38 296 GLU A C 1
ATOM 2385 O O . GLU A 1 296 ? 5.399 4.278 16.057 1.00 88.38 296 GLU A O 1
ATOM 2390 N N . TYR A 1 297 ? 4.767 2.264 16.860 1.00 91.50 297 TYR A N 1
ATOM 2391 C CA . TYR A 1 297 ? 5.307 1.449 15.770 1.00 91.50 297 TYR A CA 1
ATOM 2392 C C . TYR A 1 297 ? 4.346 1.364 14.580 1.00 91.50 297 TYR A C 1
ATOM 2394 O O . TYR A 1 297 ? 4.715 0.913 13.495 1.00 91.50 297 TYR A O 1
ATOM 2402 N N . LEU A 1 298 ? 3.099 1.809 14.750 1.00 93.31 298 LEU A N 1
ATOM 2403 C CA . LEU A 1 298 ? 2.095 1.810 13.696 1.00 93.31 298 LEU A CA 1
ATOM 2404 C C . LEU A 1 298 ? 2.379 2.923 12.678 1.00 93.31 298 LEU A C 1
ATOM 2406 O O . LEU A 1 298 ? 2.212 4.112 12.939 1.00 93.31 298 LEU A O 1
ATOM 2410 N N . MET A 1 299 ? 2.767 2.516 11.474 1.00 93.00 299 MET A N 1
ATOM 2411 C CA . MET A 1 299 ? 3.128 3.411 10.376 1.00 93.00 299 MET A CA 1
ATOM 2412 C C . MET A 1 299 ? 1.958 3.669 9.425 1.00 93.00 299 MET A C 1
ATOM 2414 O O . MET A 1 299 ? 1.823 4.773 8.889 1.00 93.00 299 MET A O 1
ATOM 2418 N N . MET A 1 300 ? 1.113 2.656 9.196 1.00 95.19 300 MET A N 1
ATOM 2419 C CA . MET A 1 300 ? -0.051 2.772 8.315 1.00 95.19 300 MET A CA 1
ATOM 2420 C C . MET A 1 300 ? -1.235 1.978 8.830 1.00 95.19 300 MET A C 1
ATOM 2422 O O . MET A 1 300 ? -1.071 0.930 9.453 1.00 95.19 300 MET A O 1
ATOM 2426 N N . ARG A 1 301 ? -2.440 2.422 8.491 1.00 94.44 301 ARG A N 1
ATOM 2427 C CA . ARG A 1 301 ? -3.636 1.590 8.613 1.00 94.44 301 ARG A CA 1
ATOM 2428 C C . ARG A 1 301 ? -4.696 1.974 7.611 1.00 94.44 301 ARG A C 1
ATOM 2430 O O . ARG A 1 301 ? -4.869 3.146 7.288 1.00 94.44 301 ARG A O 1
ATOM 2437 N N . THR A 1 302 ? -5.429 0.980 7.150 1.00 93.38 302 THR A N 1
ATOM 2438 C CA . THR A 1 302 ? -6.670 1.213 6.424 1.00 93.38 302 THR A CA 1
ATOM 2439 C C . THR A 1 302 ? -7.749 1.681 7.392 1.00 93.38 302 THR A C 1
ATOM 2441 O O . THR A 1 302 ? -7.731 1.318 8.566 1.00 93.38 302 THR A O 1
ATOM 2444 N N . ALA A 1 303 ? -8.708 2.443 6.889 1.00 90.94 303 ALA A N 1
ATOM 2445 C CA . ALA A 1 303 ? -9.935 2.773 7.592 1.00 90.94 303 ALA A CA 1
ATOM 2446 C C . ALA A 1 303 ? -11.060 2.937 6.576 1.00 90.94 303 ALA A C 1
ATOM 2448 O O . ALA A 1 303 ? -10.830 3.410 5.458 1.00 90.94 303 ALA A O 1
ATOM 2449 N N . SER A 1 304 ? -12.286 2.567 6.956 1.00 88.62 304 SER A N 1
ATOM 2450 C CA . SER A 1 304 ? -13.442 2.806 6.095 1.00 88.62 304 SER A CA 1
ATOM 2451 C C . SER A 1 304 ? -14.427 3.791 6.698 1.00 88.62 304 SER A C 1
ATOM 2453 O O . SER A 1 304 ? -15.096 3.512 7.693 1.00 88.62 304 SER A O 1
ATOM 2455 N N . PHE A 1 305 ? -14.541 4.935 6.035 1.00 82.94 305 PHE A N 1
ATOM 2456 C CA . PHE A 1 305 ? -15.348 6.062 6.466 1.00 82.94 305 PHE A CA 1
ATOM 2457 C C . PHE A 1 305 ? -16.768 6.017 5.892 1.00 82.94 305 PHE A C 1
ATOM 2459 O O . PHE A 1 305 ? -17.042 5.413 4.847 1.00 82.94 305 PHE A O 1
ATOM 2466 N N . GLY A 1 306 ? -17.673 6.709 6.584 1.00 74.06 306 GLY A N 1
ATOM 2467 C CA . GLY A 1 306 ? -19.082 6.830 6.222 1.00 74.06 306 GLY A CA 1
ATOM 2468 C C . GLY A 1 306 ? -19.971 5.738 6.821 1.00 74.06 306 GLY A C 1
ATOM 2469 O O . GLY A 1 306 ? -19.519 4.765 7.428 1.00 74.06 306 GLY A O 1
ATOM 2470 N N . LEU A 1 307 ? -21.282 5.906 6.639 1.00 68.25 307 LEU A N 1
ATOM 2471 C CA . LEU A 1 307 ? -22.286 4.979 7.158 1.00 68.25 307 LEU A CA 1
ATOM 2472 C C . LEU A 1 307 ? -22.322 3.705 6.302 1.00 68.25 307 LEU A C 1
ATOM 2474 O O . LEU A 1 307 ? -22.954 3.674 5.246 1.00 68.25 307 LEU A O 1
ATOM 2478 N N . GLY A 1 308 ? -21.671 2.643 6.782 1.00 64.88 308 GLY A N 1
ATOM 2479 C CA . GLY A 1 308 ? -21.684 1.325 6.141 1.00 64.88 308 GLY A CA 1
ATOM 2480 C C . GLY A 1 308 ? -20.658 1.153 5.019 1.00 64.88 308 GLY A C 1
ATOM 2481 O O . GLY A 1 308 ? -21.025 0.697 3.942 1.00 64.88 308 GLY A O 1
ATOM 2482 N N . ARG A 1 309 ? -19.385 1.474 5.292 1.00 72.56 309 ARG A N 1
ATOM 2483 C CA . ARG A 1 309 ? -18.222 1.193 4.420 1.00 72.56 309 ARG A CA 1
ATOM 2484 C C . ARG A 1 309 ? -18.243 1.901 3.065 1.00 72.56 309 ARG A C 1
ATOM 2486 O O . ARG A 1 309 ? -18.069 1.287 2.018 1.00 72.56 309 ARG A O 1
ATOM 2493 N N . GLN A 1 310 ? -18.495 3.205 3.082 1.00 73.31 310 GLN A N 1
ATOM 2494 C CA . GLN A 1 310 ? -18.697 3.968 1.849 1.00 73.31 310 GLN A CA 1
ATOM 2495 C C . GLN A 1 310 ? -17.391 4.328 1.147 1.00 73.31 310 GLN A C 1
ATOM 2497 O O . GLN A 1 310 ? -17.389 4.478 -0.069 1.00 73.31 310 GLN A O 1
ATOM 2502 N N . ARG A 1 311 ? -16.301 4.493 1.899 1.00 82.94 311 ARG A N 1
ATOM 2503 C CA . ARG A 1 311 ? -14.989 4.886 1.375 1.00 82.94 311 ARG A CA 1
ATOM 2504 C C . ARG A 1 311 ? -13.898 4.156 2.127 1.00 82.94 311 ARG A C 1
ATOM 2506 O O . ARG A 1 311 ? -13.957 4.148 3.352 1.00 82.94 311 ARG A O 1
ATOM 2513 N N . LEU A 1 312 ? -12.934 3.561 1.434 1.00 88.75 312 LEU A N 1
ATOM 2514 C CA . LEU A 1 312 ? -11.731 3.016 2.052 1.00 88.75 312 LEU A CA 1
ATOM 2515 C C . LEU A 1 312 ? -10.560 3.961 1.793 1.00 88.75 312 LEU A C 1
ATOM 2517 O O . LEU A 1 312 ? -10.280 4.309 0.646 1.00 88.75 312 LEU A O 1
ATOM 2521 N N . ASP A 1 313 ? -9.863 4.333 2.859 1.00 92.69 313 ASP A N 1
ATOM 2522 C CA . ASP A 1 313 ? -8.632 5.109 2.782 1.00 92.69 313 ASP A CA 1
ATOM 2523 C C . ASP A 1 313 ? -7.505 4.365 3.517 1.00 92.69 313 ASP A C 1
ATOM 2525 O O . ASP A 1 313 ? -7.759 3.653 4.489 1.00 92.69 313 ASP A O 1
ATOM 2529 N N . MET A 1 314 ? -6.258 4.557 3.082 1.00 95.00 314 MET A N 1
ATOM 2530 C CA . MET A 1 314 ? -5.071 4.272 3.895 1.00 95.00 314 MET A CA 1
ATOM 2531 C C . MET A 1 314 ? -4.638 5.557 4.588 1.00 95.00 314 MET A C 1
ATOM 2533 O O . MET A 1 314 ? -4.574 6.621 3.973 1.00 95.00 314 MET A O 1
ATOM 2537 N N . CYS A 1 315 ? -4.289 5.453 5.855 1.00 95.19 315 CYS A N 1
ATOM 2538 C CA . CYS A 1 315 ? -3.743 6.531 6.654 1.00 95.19 315 CYS A CA 1
ATOM 2539 C C . CYS A 1 315 ? -2.269 6.234 6.903 1.00 95.19 315 CYS A C 1
ATOM 2541 O O . CYS A 1 315 ? -1.943 5.116 7.296 1.00 95.19 315 CYS A O 1
ATOM 2543 N N . ILE A 1 316 ? -1.391 7.197 6.611 1.00 95.00 316 ILE A N 1
ATOM 2544 C CA . ILE A 1 316 ? 0.071 7.016 6.620 1.00 95.00 316 ILE A CA 1
ATOM 2545 C C . ILE A 1 316 ? 0.721 8.124 7.452 1.00 95.00 316 ILE A C 1
ATOM 2547 O O . ILE A 1 316 ? 0.267 9.268 7.422 1.00 95.00 316 ILE A O 1
ATOM 2551 N N . LYS A 1 317 ? 1.747 7.759 8.224 1.00 91.88 317 LYS A N 1
ATOM 2552 C CA . LYS A 1 317 ? 2.594 8.680 8.987 1.00 91.88 317 LYS A CA 1
ATOM 2553 C C . LYS A 1 317 ? 3.809 9.072 8.141 1.00 91.88 317 LYS A C 1
ATOM 2555 O O . LYS A 1 317 ? 4.493 8.198 7.612 1.00 91.88 317 LYS A O 1
ATOM 2560 N N . GLU A 1 318 ? 4.070 10.369 7.987 1.00 86.31 318 GLU A N 1
ATOM 2561 C CA . GLU A 1 318 ? 5.036 10.873 6.988 1.00 86.31 318 GLU A CA 1
ATOM 2562 C C . GLU A 1 318 ? 6.503 10.744 7.430 1.00 86.31 318 GLU A C 1
ATOM 2564 O O . GLU A 1 318 ? 7.375 10.502 6.602 1.00 86.31 318 GLU A O 1
ATOM 2569 N N . ASN A 1 319 ? 6.765 10.780 8.740 1.00 70.56 319 ASN A N 1
ATOM 2570 C CA . ASN A 1 319 ? 8.118 10.832 9.314 1.00 70.56 319 ASN A CA 1
ATOM 2571 C C . ASN A 1 319 ? 8.458 9.639 10.225 1.00 70.56 319 ASN A C 1
ATOM 2573 O O . ASN A 1 319 ? 9.169 9.810 11.209 1.00 70.56 319 ASN A O 1
ATOM 2577 N N . ASN A 1 320 ? 7.912 8.442 9.974 1.00 63.28 320 ASN A N 1
ATOM 2578 C CA . ASN A 1 320 ? 8.114 7.312 10.898 1.00 63.28 320 ASN A CA 1
ATOM 2579 C C . ASN A 1 320 ? 9.284 6.386 10.559 1.00 63.28 320 ASN A C 1
ATOM 2581 O O . ASN A 1 320 ? 9.503 5.435 11.297 1.00 63.28 320 ASN A O 1
ATOM 2585 N N . PHE A 1 321 ? 10.001 6.615 9.458 1.00 61.25 321 PHE A N 1
ATOM 2586 C CA . PHE A 1 321 ? 11.021 5.664 9.031 1.00 61.25 321 PHE A CA 1
ATOM 2587 C C . PHE A 1 321 ? 12.310 5.861 9.823 1.00 61.25 321 PHE A C 1
ATOM 2589 O O . PHE A 1 321 ? 13.004 6.864 9.644 1.00 61.25 321 PHE A O 1
ATOM 2596 N N . ARG A 1 322 ? 12.653 4.894 10.677 1.00 58.75 322 ARG A N 1
ATOM 2597 C CA . ARG A 1 322 ? 13.976 4.851 11.303 1.00 58.75 322 ARG A CA 1
ATOM 2598 C C . ARG A 1 322 ? 14.952 4.311 10.261 1.00 58.75 322 ARG A C 1
ATOM 2600 O O . ARG A 1 322 ? 14.867 3.167 9.841 1.00 58.75 322 ARG A O 1
ATOM 2607 N N . THR A 1 323 ? 15.859 5.145 9.766 1.00 54.25 323 THR A N 1
ATOM 2608 C CA . THR A 1 323 ? 16.914 4.658 8.866 1.00 54.25 323 THR A CA 1
ATOM 2609 C C . THR A 1 323 ? 17.863 3.717 9.626 1.00 54.25 323 THR A C 1
ATOM 2611 O O . THR A 1 323 ? 17.954 3.770 10.854 1.00 54.25 323 THR A O 1
ATOM 2614 N N . LEU A 1 324 ? 18.610 2.866 8.907 1.00 50.06 324 LEU A N 1
ATOM 2615 C CA . LEU A 1 324 ? 19.659 1.987 9.468 1.00 50.06 324 LEU A CA 1
ATOM 2616 C C . LEU A 1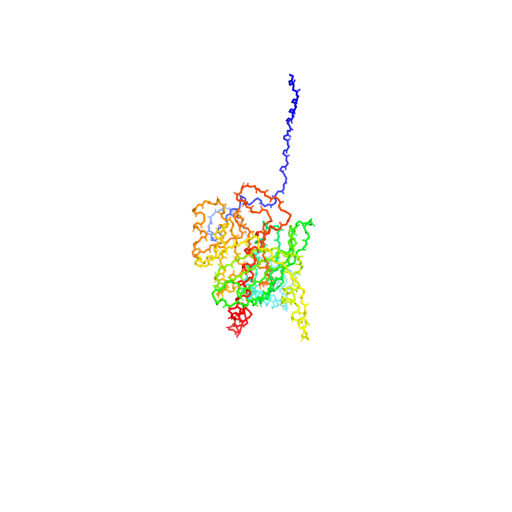 324 ? 20.672 2.733 10.363 1.00 50.06 324 LEU A C 1
ATOM 2618 O O . LEU A 1 324 ? 21.286 2.122 11.235 1.00 50.06 324 LEU A O 1
ATOM 2622 N N . GLU A 1 325 ? 20.821 4.047 10.182 1.00 52.75 325 GLU A N 1
ATOM 2623 C CA . GLU A 1 325 ? 21.731 4.909 10.944 1.00 52.75 325 GLU A CA 1
ATOM 2624 C C . GLU A 1 325 ? 21.043 5.682 12.086 1.00 52.75 325 GLU A C 1
ATOM 2626 O O . GLU A 1 325 ? 21.664 6.535 12.717 1.00 52.75 325 GLU A O 1
ATOM 2631 N N . SER A 1 326 ? 19.776 5.376 12.399 1.00 49.75 326 SER A N 1
ATOM 2632 C CA . SER A 1 326 ? 18.991 6.029 13.463 1.00 49.75 326 SER A CA 1
ATOM 2633 C C . SER A 1 326 ? 18.864 7.556 13.323 1.00 49.75 326 SER A C 1
ATOM 2635 O O . SER A 1 326 ? 18.560 8.239 14.301 1.00 49.75 326 SER A O 1
ATOM 2637 N N . GLN A 1 327 ? 19.083 8.110 12.126 1.00 48.72 327 GLN A N 1
ATOM 2638 C CA . GLN A 1 327 ? 18.784 9.511 11.841 1.00 48.72 327 GLN A CA 1
ATOM 2639 C C . GLN A 1 327 ? 17.334 9.627 11.366 1.00 48.72 327 GLN A C 1
ATOM 2641 O O . GLN A 1 327 ? 16.928 8.970 10.405 1.00 48.72 327 GLN A O 1
ATOM 2646 N N . GLU A 1 328 ? 16.553 10.453 12.067 1.00 52.41 328 GLU A N 1
ATOM 2647 C CA . GLU A 1 328 ? 15.253 10.923 11.593 1.00 52.41 328 GLU A CA 1
ATOM 2648 C C . GLU A 1 328 ? 15.484 11.835 10.384 1.00 52.41 328 GLU A C 1
ATOM 2650 O O . GLU A 1 328 ? 15.665 13.049 10.514 1.00 52.41 328 GLU A O 1
ATOM 2655 N N . ASP A 1 329 ? 15.503 11.251 9.192 1.00 54.75 329 ASP A N 1
ATOM 2656 C CA . ASP A 1 329 ? 15.425 12.037 7.972 1.00 54.75 329 ASP A CA 1
ATOM 2657 C C . ASP A 1 329 ? 14.041 12.692 7.914 1.00 54.75 329 ASP A C 1
ATOM 2659 O O . ASP A 1 329 ? 13.006 12.027 7.829 1.00 54.75 329 ASP A O 1
ATOM 2663 N N . LYS A 1 330 ? 14.013 14.025 7.974 1.00 60.81 330 LYS A N 1
ATOM 2664 C CA . LYS A 1 330 ? 12.786 14.798 7.771 1.00 60.81 330 LYS A CA 1
ATOM 2665 C C . LYS A 1 330 ? 12.461 14.830 6.284 1.00 60.81 330 LYS A C 1
ATOM 2667 O O . LYS A 1 330 ? 12.945 15.698 5.558 1.00 60.81 330 LYS A O 1
ATOM 2672 N N . TYR A 1 331 ? 11.632 13.896 5.838 1.00 69.75 331 TYR A N 1
ATOM 2673 C CA . TYR A 1 331 ? 11.070 13.922 4.495 1.00 69.75 331 TYR A CA 1
ATOM 2674 C C . TYR A 1 331 ? 9.896 14.904 4.437 1.00 69.75 331 TYR A C 1
ATOM 2676 O O . TYR A 1 331 ? 9.170 15.111 5.410 1.00 69.75 331 TYR A O 1
ATOM 2684 N N . LYS A 1 332 ? 9.698 15.539 3.279 1.00 78.75 332 LYS A N 1
ATOM 2685 C CA . LYS A 1 332 ? 8.431 16.221 3.004 1.00 78.75 332 LYS A CA 1
ATOM 2686 C C . LYS A 1 332 ? 7.454 15.162 2.510 1.00 78.75 332 LYS A C 1
ATOM 2688 O O . LYS A 1 332 ? 7.735 14.518 1.504 1.00 78.75 332 LYS A O 1
ATOM 2693 N N . GLY A 1 333 ? 6.309 14.998 3.163 1.00 87.62 333 GLY A N 1
ATOM 2694 C CA . GLY A 1 333 ? 5.338 13.985 2.757 1.00 87.62 333 GLY A CA 1
ATOM 2695 C C . GLY A 1 333 ? 5.763 12.555 3.107 1.00 87.62 333 GLY A C 1
ATOM 2696 O O . GLY A 1 333 ? 6.698 12.324 3.866 1.00 87.62 333 GLY A O 1
ATOM 2697 N N . VAL A 1 334 ? 5.068 11.578 2.521 1.00 91.25 334 VAL A N 1
ATOM 2698 C CA . VAL A 1 334 ? 5.344 10.147 2.720 1.00 91.25 334 VAL A CA 1
ATOM 2699 C C . VAL A 1 334 ? 6.731 9.787 2.179 1.00 91.25 334 VAL A C 1
ATOM 2701 O O . VAL A 1 334 ? 7.051 10.112 1.031 1.00 91.25 334 VAL A O 1
ATOM 2704 N N . SER A 1 335 ? 7.538 9.090 2.986 1.00 90.25 335 SER A N 1
ATOM 2705 C CA . SER A 1 335 ? 8.847 8.587 2.553 1.00 90.25 335 SER A CA 1
ATOM 2706 C C . SER A 1 335 ? 8.720 7.590 1.394 1.00 90.25 335 SER A C 1
ATOM 2708 O O . SER A 1 335 ? 7.743 6.844 1.296 1.00 90.25 335 SER A O 1
ATOM 2710 N N . ASP A 1 336 ? 9.734 7.529 0.528 1.00 91.00 336 ASP A N 1
ATOM 2711 C CA . ASP A 1 336 ? 9.733 6.597 -0.611 1.00 91.00 336 ASP A CA 1
ATOM 2712 C C . ASP A 1 336 ? 9.591 5.134 -0.162 1.00 91.00 336 ASP A C 1
ATOM 2714 O O . ASP A 1 336 ? 8.914 4.329 -0.798 1.00 91.00 336 ASP A O 1
ATOM 2718 N N . MET A 1 337 ? 10.171 4.814 0.992 1.00 89.38 337 MET A N 1
ATOM 2719 C CA . MET A 1 337 ? 10.152 3.487 1.606 1.00 89.38 337 MET A CA 1
ATOM 2720 C C . MET A 1 337 ? 8.757 3.077 2.070 1.00 89.38 337 MET A C 1
ATOM 2722 O O . MET A 1 337 ? 8.340 1.937 1.870 1.00 89.38 337 MET A O 1
ATOM 2726 N N . SER A 1 338 ? 7.997 4.025 2.618 1.00 92.06 338 SER A N 1
ATOM 2727 C CA . SER A 1 338 ? 6.606 3.832 3.027 1.00 92.06 338 SER A CA 1
ATOM 2728 C C . SER A 1 338 ? 5.696 3.456 1.846 1.00 92.06 338 SER A C 1
ATOM 2730 O O . SER A 1 338 ? 4.675 2.792 2.024 1.00 92.06 338 SER A O 1
ATOM 2732 N N . TYR A 1 339 ? 6.069 3.775 0.604 1.00 94.75 339 TYR A N 1
ATOM 2733 C CA . TYR A 1 339 ? 5.298 3.320 -0.554 1.00 94.75 339 TYR A CA 1
ATOM 2734 C C . TYR A 1 339 ? 5.390 1.813 -0.810 1.00 94.75 339 TYR A C 1
ATOM 2736 O O . TYR A 1 339 ? 4.514 1.277 -1.484 1.00 94.75 339 TYR A O 1
ATOM 2744 N N . VAL A 1 340 ? 6.384 1.104 -0.270 1.00 95.75 340 VAL A N 1
ATOM 2745 C CA . VAL A 1 340 ? 6.547 -0.341 -0.500 1.00 95.75 340 VAL A CA 1
ATOM 2746 C C . VAL A 1 340 ? 5.455 -1.175 0.168 1.00 95.75 340 VAL A C 1
ATOM 2748 O O . VAL A 1 340 ? 4.767 -1.900 -0.556 1.00 95.75 340 VAL A O 1
ATOM 2751 N N . PRO A 1 341 ? 5.193 -1.073 1.487 1.00 96.12 341 PRO A N 1
ATOM 2752 C CA . PRO A 1 341 ? 4.058 -1.776 2.081 1.00 96.12 341 PRO A CA 1
ATOM 2753 C C . PRO A 1 341 ? 2.720 -1.333 1.468 1.00 96.12 341 PRO A C 1
ATOM 2755 O O . PRO A 1 341 ? 1.843 -2.173 1.270 1.00 96.12 341 PRO A O 1
ATOM 2758 N N . LEU A 1 342 ? 2.568 -0.059 1.077 1.00 96.31 342 LEU A N 1
ATOM 2759 C CA . LEU A 1 342 ? 1.378 0.400 0.350 1.00 96.31 342 LEU A CA 1
ATOM 2760 C C . LEU A 1 342 ? 1.225 -0.309 -1.005 1.00 96.31 342 LEU A C 1
ATOM 2762 O O . LEU A 1 342 ? 0.134 -0.787 -1.316 1.00 96.31 342 LEU A O 1
ATOM 2766 N N . ALA A 1 343 ? 2.298 -0.409 -1.793 1.00 97.19 343 ALA A N 1
ATOM 2767 C CA . ALA A 1 343 ? 2.313 -1.090 -3.085 1.00 97.19 343 ALA A CA 1
ATOM 2768 C C . ALA A 1 343 ? 2.025 -2.589 -2.939 1.00 97.19 343 ALA A C 1
ATOM 2770 O O . ALA A 1 343 ? 1.271 -3.145 -3.735 1.00 97.19 343 ALA A O 1
ATOM 2771 N N . ILE A 1 344 ? 2.559 -3.235 -1.897 1.00 96.75 344 ILE A N 1
ATOM 2772 C CA . ILE A 1 344 ? 2.267 -4.636 -1.573 1.00 96.75 344 ILE A CA 1
ATOM 2773 C C . ILE A 1 344 ? 0.776 -4.798 -1.268 1.00 96.75 344 ILE A C 1
ATOM 2775 O O . ILE A 1 344 ? 0.113 -5.620 -1.900 1.00 96.75 344 ILE A O 1
ATOM 2779 N N . ILE A 1 345 ? 0.216 -3.980 -0.370 1.00 95.31 345 ILE A N 1
ATOM 2780 C CA . ILE A 1 345 ? -1.218 -4.013 -0.045 1.00 95.31 345 ILE A CA 1
ATOM 2781 C C . ILE A 1 345 ? -2.061 -3.798 -1.305 1.00 95.31 345 ILE A C 1
ATOM 2783 O O . ILE A 1 345 ? -3.003 -4.545 -1.565 1.00 95.31 345 ILE A O 1
ATOM 2787 N N . ALA A 1 346 ? -1.701 -2.811 -2.121 1.00 94.62 346 ALA A N 1
ATOM 2788 C CA . ALA A 1 346 ? -2.368 -2.500 -3.375 1.00 94.62 346 ALA A CA 1
ATOM 2789 C C . ALA A 1 346 ? -2.333 -3.686 -4.364 1.00 94.62 346 ALA A C 1
ATOM 2791 O O . ALA A 1 346 ? -3.375 -4.067 -4.903 1.00 94.62 346 ALA A O 1
ATOM 2792 N N . ALA A 1 347 ? -1.173 -4.325 -4.537 1.00 94.81 347 ALA A N 1
ATOM 2793 C CA . ALA A 1 347 ? -0.995 -5.499 -5.389 1.00 94.81 347 ALA A CA 1
ATOM 2794 C C . ALA A 1 347 ? -1.834 -6.693 -4.910 1.00 94.81 347 ALA A C 1
ATOM 2796 O O . ALA A 1 347 ? -2.522 -7.320 -5.714 1.00 94.81 347 ALA A O 1
ATOM 2797 N N . TYR A 1 348 ? -1.840 -6.981 -3.605 1.00 92.25 348 TYR A N 1
ATOM 2798 C CA . TYR A 1 348 ? -2.684 -8.032 -3.028 1.00 92.25 348 TYR A CA 1
ATOM 2799 C C . TYR A 1 348 ? -4.171 -7.759 -3.281 1.00 92.25 348 TYR A C 1
ATOM 2801 O O . TYR A 1 348 ? -4.878 -8.646 -3.760 1.00 92.25 348 TYR A O 1
ATOM 2809 N N . ARG A 1 349 ? -4.643 -6.523 -3.061 1.00 89.00 349 ARG A N 1
ATOM 2810 C CA . ARG A 1 349 ? -6.036 -6.128 -3.348 1.00 89.00 349 ARG A CA 1
ATOM 2811 C C . ARG A 1 349 ? -6.408 -6.348 -4.814 1.00 89.00 349 ARG A C 1
ATOM 2813 O O . ARG A 1 349 ? -7.468 -6.906 -5.099 1.00 89.00 349 ARG A O 1
ATOM 2820 N N . MET A 1 350 ? -5.540 -5.943 -5.742 1.00 88.56 350 MET A N 1
ATOM 2821 C CA . MET A 1 350 ? -5.754 -6.164 -7.175 1.00 88.56 350 MET A CA 1
ATOM 2822 C C . MET A 1 350 ? -5.797 -7.658 -7.501 1.00 88.56 350 MET A C 1
ATOM 2824 O O . MET A 1 350 ? -6.754 -8.123 -8.121 1.00 88.56 350 MET A O 1
ATOM 2828 N N . ARG A 1 351 ? -4.841 -8.438 -6.986 1.00 87.75 351 ARG A N 1
ATOM 2829 C CA . ARG A 1 351 ? -4.783 -9.889 -7.190 1.00 87.75 351 ARG A CA 1
ATOM 2830 C C . ARG A 1 351 ? -6.014 -10.614 -6.655 1.00 87.75 351 ARG A C 1
ATOM 2832 O O . ARG A 1 351 ? -6.498 -11.558 -7.276 1.00 87.75 351 ARG A O 1
ATOM 2839 N N . PHE A 1 352 ? -6.555 -10.186 -5.520 1.00 83.62 352 PHE A N 1
ATOM 2840 C CA . PHE A 1 352 ? -7.776 -10.770 -4.965 1.00 83.62 352 PHE A CA 1
ATOM 2841 C C . PHE A 1 352 ? -8.985 -10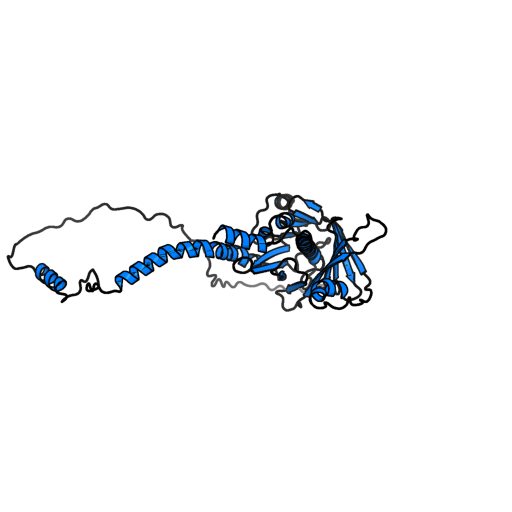.572 -5.883 1.00 83.62 352 PHE A C 1
ATOM 2843 O O . PHE A 1 352 ? -9.809 -11.482 -6.020 1.00 83.62 352 PHE A O 1
ATOM 2850 N N . SER A 1 353 ? -9.056 -9.420 -6.553 1.00 79.50 353 SER A N 1
ATOM 2851 C CA . SER A 1 353 ? -10.059 -9.168 -7.583 1.00 79.50 353 SER A CA 1
ATOM 2852 C C . SER A 1 353 ? -9.834 -10.025 -8.831 1.00 79.50 353 SER A C 1
ATOM 2854 O O . SER A 1 353 ? -10.803 -10.559 -9.364 1.00 79.50 353 SER A O 1
ATOM 2856 N N . GLU A 1 354 ? -8.591 -10.179 -9.298 1.00 81.75 354 GLU A N 1
ATOM 2857 C CA . GLU A 1 354 ? -8.264 -11.003 -10.477 1.00 81.75 354 GLU A CA 1
ATOM 2858 C C . GLU A 1 354 ? -8.668 -12.468 -10.294 1.00 81.75 354 GLU A C 1
ATOM 2860 O O . GLU A 1 354 ? -9.182 -13.100 -11.214 1.00 81.75 354 GLU A O 1
ATOM 2865 N N . LEU A 1 355 ? -8.470 -13.001 -9.087 1.00 78.81 355 LEU A N 1
ATOM 2866 C CA . LEU A 1 355 ? -8.821 -14.379 -8.741 1.00 78.81 355 LEU A CA 1
ATOM 2867 C C . LEU A 1 355 ? -10.323 -14.576 -8.474 1.00 78.81 355 LEU A C 1
ATOM 2869 O O . LEU A 1 355 ? -10.733 -15.679 -8.113 1.00 78.81 355 LEU A O 1
ATOM 2873 N N . GLY A 1 356 ? -11.143 -13.524 -8.596 1.00 66.56 356 GLY A N 1
ATOM 2874 C CA . GLY A 1 356 ? -12.581 -13.576 -8.320 1.00 66.56 356 GLY A CA 1
ATOM 2875 C C . GLY A 1 356 ? -12.920 -13.884 -6.858 1.00 66.56 356 GLY A C 1
ATOM 2876 O O . GLY A 1 356 ? -14.016 -14.363 -6.575 1.00 66.56 356 GLY A O 1
ATOM 2877 N N . ARG A 1 357 ? -11.982 -13.647 -5.929 1.00 60.56 357 ARG A N 1
ATOM 2878 C CA . ARG A 1 357 ? -12.121 -13.998 -4.504 1.00 60.56 357 ARG A CA 1
ATOM 2879 C C . ARG A 1 357 ? -12.768 -12.901 -3.660 1.00 60.56 357 ARG A C 1
ATOM 2881 O O . ARG A 1 357 ? -13.211 -13.191 -2.558 1.00 60.56 357 ARG A O 1
ATOM 2888 N N . LEU A 1 358 ? -12.873 -11.676 -4.177 1.00 54.22 358 LEU A N 1
ATOM 2889 C CA . LEU A 1 358 ? -13.496 -10.550 -3.480 1.00 54.22 358 LEU A CA 1
ATOM 2890 C C . LEU A 1 358 ? -14.564 -9.892 -4.352 1.00 54.22 358 LEU A C 1
ATOM 2892 O O . LEU A 1 358 ? -14.300 -8.940 -5.078 1.00 54.22 358 LEU A O 1
ATOM 2896 N N . ASP A 1 359 ? -15.795 -10.384 -4.254 1.00 54.03 359 ASP A N 1
ATOM 2897 C CA . ASP A 1 359 ? -16.974 -9.620 -4.656 1.00 54.03 359 ASP A CA 1
ATOM 2898 C C . ASP A 1 359 ? -17.763 -9.239 -3.394 1.00 54.03 359 ASP A C 1
ATOM 2900 O O . ASP A 1 359 ? -18.758 -9.872 -3.034 1.00 54.03 359 ASP A O 1
ATOM 2904 N N . CYS A 1 360 ? -17.299 -8.199 -2.690 1.00 56.78 360 CYS A N 1
ATOM 2905 C CA . CYS A 1 360 ? -17.988 -7.658 -1.509 1.00 56.78 360 CYS A CA 1
ATOM 2906 C C . CYS A 1 360 ? -19.414 -7.180 -1.815 1.00 56.78 360 CYS A C 1
ATOM 2908 O O . CYS A 1 360 ? -20.230 -7.057 -0.901 1.00 56.78 360 CYS A O 1
ATOM 2910 N N . SER A 1 361 ? -19.734 -6.912 -3.088 1.00 48.50 361 SER A N 1
ATOM 2911 C CA . SER A 1 361 ? -21.072 -6.482 -3.494 1.00 48.50 361 SER A CA 1
ATOM 2912 C C . SER A 1 361 ? -22.073 -7.642 -3.458 1.00 48.50 361 SER A C 1
ATOM 2914 O O . SER A 1 361 ? -23.209 -7.469 -3.006 1.00 48.50 361 SER A O 1
ATOM 2916 N N . LYS A 1 362 ? -21.640 -8.859 -3.824 1.00 47.00 362 LYS A N 1
ATOM 2917 C CA . LYS A 1 362 ? -22.491 -10.058 -3.780 1.00 47.00 362 LYS A CA 1
ATOM 2918 C C . LYS A 1 362 ? -22.892 -10.450 -2.363 1.00 47.00 362 LYS A C 1
ATOM 2920 O O . LYS A 1 362 ? -24.025 -10.889 -2.160 1.00 47.00 362 LYS A O 1
ATOM 2925 N N . HIS A 1 363 ? -22.010 -10.271 -1.378 1.00 46.12 363 HIS A N 1
ATOM 2926 C CA . HIS A 1 363 ? -22.319 -10.682 -0.008 1.00 46.12 363 HIS A CA 1
ATOM 2927 C C . HIS A 1 363 ? -23.359 -9.779 0.672 1.00 46.12 363 HIS A C 1
ATOM 2929 O O . HIS A 1 363 ? -24.195 -10.283 1.420 1.00 46.12 363 HIS A O 1
ATOM 2935 N N . ILE A 1 364 ? -23.376 -8.478 0.361 1.00 45.69 364 ILE A N 1
ATOM 2936 C CA . ILE A 1 364 ? -24.379 -7.538 0.887 1.00 45.69 364 ILE A CA 1
ATOM 2937 C C . ILE A 1 364 ? -25.754 -7.799 0.254 1.00 45.69 364 ILE A C 1
ATOM 2939 O O . ILE A 1 364 ? -26.758 -7.831 0.962 1.00 45.69 364 ILE A O 1
ATOM 2943 N N . ILE A 1 365 ? -25.812 -8.049 -1.059 1.00 40.62 365 ILE A N 1
ATOM 2944 C CA . ILE A 1 365 ? -27.081 -8.284 -1.769 1.00 40.62 365 ILE A CA 1
ATOM 2945 C C . ILE A 1 365 ? -27.729 -9.609 -1.348 1.00 40.62 365 ILE A C 1
ATOM 2947 O O . ILE A 1 365 ? -28.941 -9.652 -1.142 1.00 40.62 365 ILE A O 1
ATOM 2951 N N . ASN A 1 366 ? -26.945 -10.677 -1.173 1.00 37.25 366 ASN A N 1
ATOM 2952 C CA . ASN A 1 366 ? -27.493 -11.966 -0.743 1.00 37.25 366 ASN A CA 1
ATOM 2953 C C . ASN A 1 366 ? -27.976 -11.925 0.714 1.00 37.25 366 ASN A C 1
ATOM 2955 O O . ASN A 1 366 ? -29.056 -12.420 1.002 1.00 37.25 366 ASN A O 1
ATOM 2959 N N . LYS A 1 367 ? -27.261 -11.238 1.613 1.00 40.00 367 LYS A N 1
ATOM 2960 C CA . LYS A 1 367 ? -27.672 -11.135 3.022 1.00 40.00 367 LYS A CA 1
ATOM 2961 C C . LYS A 1 367 ? -28.934 -10.286 3.218 1.00 40.00 367 LYS A C 1
ATOM 2963 O O . LYS A 1 367 ? -29.709 -10.560 4.122 1.00 40.00 367 LYS A O 1
ATOM 2968 N N . VAL A 1 368 ? -29.167 -9.285 2.363 1.00 39.81 368 VAL A N 1
ATOM 2969 C CA . VAL A 1 368 ? -30.432 -8.525 2.340 1.00 39.81 368 VAL A CA 1
ATOM 2970 C C . VAL A 1 368 ? -31.567 -9.355 1.735 1.00 39.81 368 VAL A C 1
ATOM 2972 O O . VAL A 1 368 ? -32.692 -9.260 2.209 1.00 39.81 368 VAL A O 1
ATOM 2975 N N . ARG A 1 369 ? -31.285 -10.192 0.728 1.00 33.88 369 ARG A N 1
ATOM 2976 C CA . ARG A 1 369 ? -32.279 -11.098 0.135 1.00 33.88 369 ARG A CA 1
ATOM 2977 C C . ARG A 1 369 ? -32.705 -12.213 1.092 1.00 33.88 369 ARG A C 1
ATOM 2979 O O . ARG A 1 369 ? -33.866 -12.570 1.072 1.00 33.88 369 ARG A O 1
ATOM 2986 N N . ASP A 1 370 ? -31.804 -12.711 1.932 1.00 39.16 370 ASP A N 1
ATOM 2987 C CA . ASP A 1 370 ? -32.122 -13.747 2.926 1.00 39.16 370 ASP A CA 1
ATOM 2988 C C . ASP A 1 370 ? -32.823 -13.181 4.182 1.00 39.16 370 ASP A C 1
ATOM 2990 O O . ASP A 1 370 ? -33.237 -13.932 5.063 1.00 39.16 370 ASP A O 1
ATOM 2994 N N . MET A 1 371 ? -32.943 -11.851 4.281 1.00 36.28 371 MET A N 1
ATOM 2995 C CA . MET A 1 371 ? -33.656 -11.140 5.351 1.00 36.28 371 MET A CA 1
ATOM 2996 C C . MET A 1 371 ? -35.015 -10.563 4.906 1.00 36.28 371 MET A C 1
ATOM 2998 O O . MET A 1 371 ? -35.711 -9.978 5.738 1.00 36.28 371 MET A O 1
ATOM 3002 N N . ILE A 1 372 ? -35.378 -10.706 3.625 1.00 37.22 372 ILE A N 1
ATOM 3003 C CA . ILE A 1 372 ? -36.694 -10.377 3.043 1.00 37.22 372 ILE A CA 1
ATOM 3004 C C . ILE A 1 372 ? -37.396 -11.693 2.726 1.00 37.22 372 ILE A C 1
ATOM 3006 O O . ILE A 1 372 ? -38.602 -11.796 3.042 1.00 37.22 372 ILE A O 1
#

Foldseek 3Di:
DDDDDDDDDDDDDDDDDDDPDPPVDDDDDDDDDDDDDDDDDDDDDDDDDDPDPDPVVVVVVCLVVVNDDDPVVNDRPPPDDVVVVVVVVVVCCVVVVVVCCVVQVVLVVQQVQFVLLQVPFQKKWFCWQDPHAQKIWIDGPPPVQDIKIKGKAWDADDDPDPPDPPRIWIKIWIAGSVAGTKIKTARVVQQKIWIKHKPDHPPVRVCRRPVCVPPVDDDDDDDDIDIGTDDMFGWDDQQLWIATPVQRKIWHRLNVCLQPVVCQQQIWMFRCVVPDPVVSVQCSDNDDDGDSDDDLRTAKGWGAHDRPRRTIMMGGHQFNRQPPVRDRDDDDGHDSVNVHVVSVSSRSSNVSVVVVSDPVVVVVVVVVVVVD

Organism: Monilinia fructicola (NCBI:txid38448)

Radius of gyration: 34.45 Å; chains: 1; bounding box: 118×55×98 Å

Secondary structure (DSSP, 8-state):
-------------------S---TT--------------------------S--HHHHHHHHHHTTSS--TTT-S-----SHHHHHHHHHHHHHHHHHHHHHHHHHHHHHHHHHTTTTTT-SEEEE--SSSPP-EEEEEESSTTSPPEEEEEEEEE---SSTT-TTSEEEEEEE--SS-TTEEEEEETTTTEEEEEEESS--HHHHIIIIITTT--S---------EEEEEEEE-EEETTEEEEGGGTEEEESHHHHHH-GGGGGG-EEEE-TT--HHHHHHHTSSS-----S--SSEEEEEEEETTTT-EEEEEE-TT----TT------SSS-TTTHHHHHHHHHHHHHHHHTT---HHHHHHHHHHTT-

Sequence (372 aa):
MPPETSDLSQSSSNNSRDNPFDDRHALPLQDMTTLRLSSETQRRNGFPQSTAPTLQARIIEDIRNGNKPCCICMEALSFGEGHLLWHLLVFLGIFVSPIIGIIAGPKIQWNNQMKDSCEYFDTRVSMGTLFPESQYDIRSLDQSVHGQTFFLAPVFAPQAVITAKYQYYHRFSGNSANTAHLAIDVDLENAVWRMMELDGPDKRTKWAAVGRKRDNAFLPAFENVNQTERLNGTIEQRGPHLWIPEWEMLIQGIDDARQHCEIEPFIRVFDVQGAPKNYTESLMQPQWNWSPEWDEYLMMRTASFGLGRQRLDMCIKENNFRTLESQEDKYKGVSDMSYVPLAIIAAYRMRFSELGRLDCSKHIINKVRDMI

pLDDT: mean 74.94, std 21.77, range [27.61, 98.38]